Protein AF-A0A9P0HLZ1-F1 (afdb_monomer)

Mean predicted aligned error: 9.62 Å

Sequence (278 aa):
MCCNIFNIRLKEGHDEVPSFVELIRFLTLYLDFETTKTIEKWGNKHILKPDEDTRAFFVFVKSEINKTLRKEREDVTIVIEELITDYQLQMQNYARHSSSDDSHDAIRIDAGMKLIEGLEGMIPEPKRSNFKHKTLHVTKDCLEDYVNDVREELDGYIYDREYEIQQRLTVLLANFKNDLFALSRQLRVVSKIDLLMEELQNENISVEEKANIYNIAVPIKNSLKKEMFTSAMEENISELIITLFMLAERVKSRKIRKRAKELKMTVNYLFEEYSKHH

Foldseek 3Di:
DDDPPPPPPDDDDAPDPVLLVVLLVLVVVQDDPVLSVVLNVVLVVCLLVLVDDCVVSLVSSLVRNVVRLVVVVVVVVVLLVVLLVQLVVQLVVCVVPDPDPVVNQVSLLVSQVSSLVSCPPVDDPVVSVVSNVVSNVDDNVCSVVNSVVVVVVSVVVSVVVSVVSSVVSVVSVVSSNVSSVLLVLLVVLLVLLVVLLVVLVVDPDDPVLSVVLCVLSVVLSVCSSHYGDDPVSLVSLVVSLVSLVVVCVVSVPPVSVVSSVVSVVSSVVSVVVVVVVD

Secondary structure (DSSP, 8-state):
-----------SS----HHHHHHHHHHTTTS-HHHHHHHHHHHHHHHH-TTS--HHHHHHHHHHHHHHHHHHHHHHHHHHHHHHHHHHHHHHHHHHH---HHHHHHHHHHHHHHHHHHTBTTB-HHHHHHHHHHHHH--GGGHHHHHHHHHHHHHHHHHHHHHHHHHHHHHHHH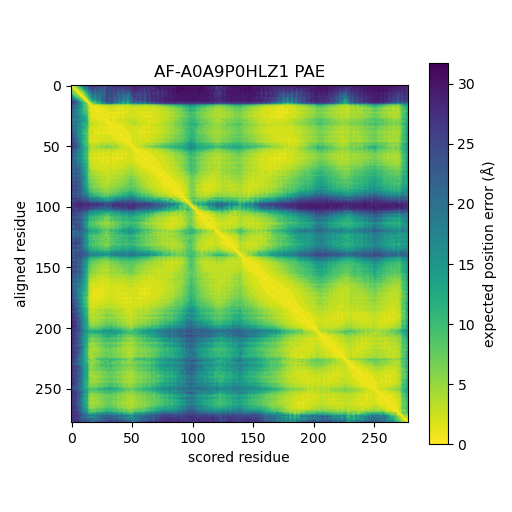HHHHHHHHHHHHHHHHHHHHHHHHHHHHS---HHHHHHHHHHHHHHHHHHHHS---HHHHHHHHHHHHHHHHHHHHTT-HHHHHHHHHHHHHHHHHHHHHHHH-

Structure (mmCIF, N/CA/C/O backbone):
data_AF-A0A9P0HLZ1-F1
#
_entry.id   AF-A0A9P0HLZ1-F1
#
loop_
_atom_site.group_PDB
_atom_site.id
_atom_site.type_symbol
_atom_site.label_atom_id
_atom_site.label_alt_id
_atom_site.label_comp_id
_atom_site.label_asym_id
_atom_site.label_entity_id
_atom_site.label_seq_id
_atom_site.pdbx_PDB_ins_code
_atom_site.Cartn_x
_atom_site.Cartn_y
_atom_site.Cartn_z
_atom_site.occupancy
_atom_site.B_iso_or_equiv
_atom_site.auth_seq_id
_atom_site.auth_comp_id
_atom_site.auth_asym_id
_atom_site.auth_atom_id
_atom_site.pdbx_PDB_model_num
ATOM 1 N N . MET A 1 1 ? 17.376 24.304 -9.684 1.00 29.23 1 MET A N 1
ATOM 2 C CA . MET A 1 1 ? 16.254 23.362 -9.877 1.00 29.23 1 MET A CA 1
ATOM 3 C C . MET A 1 1 ? 15.409 23.388 -8.620 1.00 29.23 1 MET A C 1
ATOM 5 O O . MET A 1 1 ? 15.938 23.160 -7.542 1.00 29.23 1 MET A O 1
ATOM 9 N N . CYS A 1 2 ? 14.156 23.816 -8.745 1.00 22.25 2 CYS A N 1
ATOM 10 C CA . CYS A 1 2 ? 13.279 24.107 -7.617 1.00 22.25 2 CYS A CA 1
ATOM 11 C C . CYS A 1 2 ? 12.739 22.818 -6.991 1.00 22.25 2 CYS A C 1
ATOM 13 O O . CYS A 1 2 ? 12.000 22.074 -7.630 1.00 22.25 2 CYS A O 1
ATOM 15 N N . CYS A 1 3 ? 13.085 22.594 -5.723 1.00 23.81 3 CYS A N 1
ATOM 16 C CA . CYS A 1 3 ? 12.403 21.662 -4.838 1.00 23.81 3 CYS A CA 1
ATOM 17 C C . CYS A 1 3 ? 10.965 22.149 -4.610 1.00 23.81 3 CYS A C 1
ATOM 19 O O . CYS A 1 3 ? 10.730 23.012 -3.765 1.00 23.81 3 CYS A O 1
ATOM 21 N N . ASN A 1 4 ? 9.996 21.604 -5.344 1.00 23.58 4 ASN A N 1
ATOM 22 C CA . ASN A 1 4 ? 8.590 21.736 -4.973 1.00 23.58 4 ASN A CA 1
ATOM 23 C C . ASN A 1 4 ? 8.288 20.735 -3.855 1.00 23.58 4 ASN A C 1
ATOM 25 O O . ASN A 1 4 ? 7.841 19.616 -4.089 1.00 23.58 4 ASN A O 1
ATOM 29 N N . ILE A 1 5 ? 8.552 21.164 -2.621 1.00 27.08 5 ILE A N 1
ATOM 30 C CA . ILE A 1 5 ? 7.942 20.588 -1.424 1.00 27.08 5 ILE A CA 1
ATOM 31 C C . ILE A 1 5 ? 6.447 20.898 -1.536 1.00 27.08 5 ILE A C 1
ATOM 33 O O . ILE A 1 5 ? 6.010 22.014 -1.248 1.00 27.08 5 ILE A O 1
ATOM 37 N N . PHE A 1 6 ? 5.661 19.939 -2.028 1.00 27.36 6 PHE A N 1
ATOM 38 C CA . PHE A 1 6 ? 4.208 20.046 -1.999 1.00 27.36 6 PHE A CA 1
ATOM 39 C C . PHE A 1 6 ? 3.755 20.035 -0.540 1.00 27.36 6 PHE A C 1
ATOM 41 O O . PHE A 1 6 ? 3.770 19.020 0.151 1.00 27.36 6 PHE A O 1
ATOM 48 N N . ASN A 1 7 ? 3.381 21.224 -0.085 1.00 24.78 7 ASN A N 1
ATOM 49 C CA . ASN A 1 7 ? 2.751 21.496 1.191 1.00 24.78 7 ASN A CA 1
ATOM 50 C C . ASN A 1 7 ? 1.321 20.934 1.134 1.00 24.78 7 ASN A C 1
ATOM 52 O O . ASN A 1 7 ? 0.378 21.643 0.772 1.00 24.78 7 ASN A O 1
ATOM 56 N N . ILE A 1 8 ? 1.151 19.642 1.424 1.00 32.16 8 ILE A N 1
ATOM 57 C CA . ILE A 1 8 ? -0.183 19.065 1.574 1.00 32.16 8 ILE A CA 1
ATOM 58 C C . ILE A 1 8 ? -0.726 19.544 2.925 1.00 32.16 8 ILE A C 1
ATOM 60 O O . ILE A 1 8 ? -0.420 19.000 3.981 1.00 32.16 8 ILE A O 1
ATOM 64 N N . ARG A 1 9 ? -1.515 20.624 2.901 1.00 28.78 9 ARG A N 1
ATOM 65 C CA . ARG A 1 9 ? -2.392 20.990 4.020 1.00 28.78 9 ARG A CA 1
ATOM 66 C C . ARG A 1 9 ? -3.540 19.981 4.071 1.00 28.78 9 ARG A C 1
ATOM 68 O O . ARG A 1 9 ? -4.590 20.221 3.479 1.00 28.78 9 ARG A O 1
ATOM 75 N N . LEU A 1 10 ? -3.341 18.872 4.777 1.00 35.88 10 LEU A N 1
ATOM 76 C CA . LEU A 1 10 ? -4.414 17.957 5.166 1.00 35.88 10 LEU A CA 1
ATOM 77 C C . LEU A 1 10 ? -5.045 18.505 6.448 1.00 35.88 10 LEU A C 1
ATOM 79 O O . LEU A 1 10 ? -4.406 18.580 7.494 1.00 35.88 10 LEU A O 1
ATOM 83 N N . LYS A 1 11 ? -6.283 18.999 6.345 1.00 34.38 11 LYS A N 1
ATOM 84 C CA . LYS A 1 11 ? -7.066 19.426 7.506 1.00 34.38 11 LYS A CA 1
ATOM 85 C C . LYS A 1 11 ? -7.958 18.285 7.985 1.00 34.38 11 LYS A C 1
ATOM 87 O O . LYS A 1 11 ? -8.823 17.839 7.242 1.00 34.38 11 LYS A O 1
ATOM 92 N N . GLU A 1 12 ? -7.732 17.954 9.254 1.00 38.22 12 GLU A N 1
ATOM 93 C CA . GLU A 1 12 ? -8.651 17.454 10.283 1.00 38.22 12 GLU A CA 1
ATOM 94 C C . GLU A 1 12 ? -9.487 16.211 9.952 1.00 38.22 12 GLU A C 1
ATOM 96 O O . GLU A 1 12 ? -10.526 16.284 9.298 1.00 38.22 12 GLU A O 1
ATOM 101 N N . GLY A 1 13 ? -9.100 15.083 10.559 1.00 34.41 13 GLY A N 1
ATOM 102 C CA . GLY A 1 13 ? -10.060 14.026 10.875 1.00 34.41 13 GLY A CA 1
ATOM 103 C C . GLY A 1 13 ? -9.526 12.609 11.023 1.00 34.41 13 GLY A C 1
ATOM 104 O O . GLY A 1 13 ? -10.272 11.791 11.534 1.00 34.41 13 GLY A O 1
ATOM 105 N N . HIS A 1 14 ? -8.289 12.324 10.617 1.00 42.25 14 HIS A N 1
ATOM 106 C CA . HIS A 1 14 ? -7.553 11.091 10.906 1.00 42.25 14 HIS A CA 1
ATOM 107 C C . HIS A 1 14 ? -6.074 11.441 10.833 1.00 42.25 14 HIS A C 1
ATOM 109 O O . HIS A 1 14 ? -5.605 11.837 9.767 1.00 42.25 14 HIS A O 1
ATOM 115 N N . ASP A 1 15 ? -5.356 11.337 11.945 1.00 49.69 15 ASP A N 1
ATOM 116 C CA . ASP A 1 15 ? -3.900 11.328 11.874 1.00 49.69 15 ASP A CA 1
ATOM 117 C C . ASP A 1 15 ? -3.514 10.120 10.999 1.00 49.69 15 ASP A C 1
ATOM 119 O O . ASP A 1 15 ? -3.975 8.998 11.216 1.00 49.69 15 ASP A O 1
ATOM 123 N N . GLU A 1 16 ? -2.835 10.411 9.890 1.00 68.88 16 GLU A N 1
ATOM 124 C CA . GLU A 1 16 ? -2.797 9.594 8.675 1.00 68.88 16 GLU A CA 1
ATOM 125 C C . GLU A 1 16 ? -2.294 8.163 8.932 1.00 68.88 16 GLU A C 1
ATOM 127 O O . GLU A 1 16 ? -1.252 7.974 9.554 1.00 68.88 16 GLU A O 1
ATOM 132 N N . VAL A 1 17 ? -2.992 7.143 8.408 1.00 83.31 17 VAL A N 1
ATOM 133 C CA . VAL A 1 17 ? -2.516 5.747 8.447 1.00 83.31 17 VAL A CA 1
ATOM 134 C C . VAL A 1 17 ? -1.152 5.677 7.740 1.00 83.31 17 VAL A C 1
ATOM 136 O O . VAL A 1 17 ? -1.115 5.865 6.519 1.00 83.31 17 VAL A O 1
ATOM 139 N N . PRO A 1 18 ? -0.029 5.419 8.444 1.00 86.19 18 PRO A N 1
ATOM 140 C CA . PRO A 1 18 ? 1.305 5.651 7.884 1.00 86.19 18 PRO A CA 1
ATOM 141 C C . PRO A 1 18 ? 1.590 4.834 6.621 1.00 86.19 18 PRO A C 1
ATOM 143 O O . PRO A 1 18 ? 2.134 5.361 5.648 1.00 86.19 18 PRO A O 1
ATOM 146 N N . SER A 1 19 ? 1.157 3.569 6.592 1.00 91.12 19 SER A N 1
ATOM 147 C CA . SER A 1 19 ? 1.308 2.706 5.414 1.00 91.12 19 SER A CA 1
ATOM 148 C C . SER A 1 19 ? 0.520 3.210 4.202 1.00 91.12 19 SER A C 1
ATOM 150 O O . SER A 1 19 ? 0.951 3.026 3.063 1.00 91.12 19 SER A O 1
ATOM 152 N N . PHE A 1 20 ? -0.613 3.886 4.421 1.00 93.88 20 PHE A N 1
ATOM 153 C CA . PHE A 1 20 ? -1.398 4.480 3.346 1.00 93.88 20 PHE A CA 1
ATOM 154 C C . PHE A 1 20 ? -0.697 5.700 2.755 1.00 93.88 20 PHE A C 1
ATOM 156 O O . PHE A 1 20 ? -0.627 5.837 1.536 1.00 93.88 20 PHE A O 1
ATOM 163 N N . VAL A 1 21 ? -0.113 6.550 3.602 1.00 91.56 21 VAL A N 1
ATOM 164 C CA . VAL A 1 21 ? 0.691 7.700 3.158 1.00 91.56 21 VAL A CA 1
ATOM 165 C C . VAL A 1 21 ? 1.873 7.235 2.320 1.00 91.56 21 VAL A C 1
ATOM 167 O O . VAL A 1 21 ? 2.141 7.793 1.255 1.00 91.56 21 VAL A O 1
ATOM 170 N N . GLU A 1 22 ? 2.574 6.199 2.781 1.00 93.75 22 GLU A N 1
ATOM 171 C CA . GLU A 1 22 ? 3.698 5.624 2.049 1.00 93.75 22 GLU A CA 1
ATOM 172 C C . GLU A 1 22 ? 3.254 5.042 0.701 1.00 93.75 22 GLU A C 1
ATOM 174 O O . GLU A 1 22 ? 3.895 5.304 -0.320 1.00 93.75 22 GLU A O 1
ATOM 179 N N . LEU A 1 23 ? 2.122 4.329 0.674 1.00 96.69 23 LEU A N 1
ATOM 180 C CA . LEU A 1 23 ? 1.524 3.827 -0.559 1.00 96.69 23 LEU A CA 1
ATOM 181 C C . LEU A 1 23 ? 1.216 4.971 -1.534 1.00 96.69 23 LEU A C 1
ATOM 183 O O . LEU A 1 23 ? 1.645 4.906 -2.681 1.00 96.69 23 LEU A O 1
ATOM 187 N N . ILE A 1 24 ? 0.527 6.032 -1.104 1.00 96.00 24 ILE A N 1
ATOM 188 C CA . ILE A 1 24 ? 0.186 7.159 -1.986 1.00 96.00 24 ILE A CA 1
ATOM 189 C C . ILE A 1 24 ? 1.447 7.852 -2.513 1.00 96.00 24 ILE A C 1
ATOM 191 O O . ILE A 1 24 ? 1.548 8.085 -3.717 1.00 96.00 24 ILE A O 1
ATOM 195 N N . ARG A 1 25 ? 2.447 8.107 -1.660 1.00 94.94 25 ARG A N 1
ATOM 196 C CA . ARG A 1 25 ? 3.733 8.679 -2.097 1.00 94.94 25 ARG A CA 1
ATOM 197 C C . ARG A 1 25 ? 4.418 7.810 -3.143 1.00 94.94 25 ARG A C 1
ATOM 199 O O . ARG A 1 25 ? 4.896 8.330 -4.145 1.00 94.94 25 ARG A O 1
ATOM 206 N N . PHE A 1 26 ? 4.444 6.496 -2.944 1.00 96.75 26 PHE A N 1
ATOM 207 C CA . PHE A 1 26 ? 4.992 5.575 -3.933 1.00 96.75 26 PHE A CA 1
ATOM 208 C C . PHE A 1 26 ? 4.229 5.654 -5.260 1.00 96.75 26 PHE A C 1
ATOM 210 O O . PHE A 1 26 ? 4.847 5.770 -6.312 1.00 96.75 26 PHE A O 1
ATOM 217 N N . LEU A 1 27 ? 2.895 5.653 -5.219 1.00 96.56 27 LEU A N 1
ATOM 218 C CA . LEU A 1 27 ? 2.065 5.700 -6.422 1.00 96.56 27 LEU A CA 1
ATOM 219 C C . LEU A 1 27 ? 2.229 7.007 -7.207 1.00 96.56 27 LEU A C 1
ATOM 221 O O . LEU A 1 27 ? 2.241 6.954 -8.432 1.00 96.56 27 LEU A O 1
ATOM 225 N N . THR A 1 28 ? 2.445 8.150 -6.543 1.00 95.62 28 THR A N 1
ATOM 226 C CA . THR A 1 28 ? 2.692 9.437 -7.234 1.00 95.62 28 THR A CA 1
ATOM 227 C C . THR A 1 28 ? 3.950 9.455 -8.101 1.00 95.62 28 THR A C 1
ATOM 229 O O . THR A 1 28 ? 4.093 10.342 -8.937 1.00 95.62 28 THR A O 1
ATOM 232 N N . LEU A 1 29 ? 4.864 8.496 -7.917 1.00 93.88 29 LEU A N 1
ATOM 233 C CA . LEU A 1 29 ? 6.055 8.366 -8.758 1.00 93.88 29 LEU A CA 1
ATOM 234 C C . LEU A 1 29 ? 5.749 7.733 -10.123 1.00 93.88 29 LEU A C 1
ATOM 236 O O . LEU A 1 29 ? 6.548 7.894 -11.038 1.00 93.88 29 LEU A O 1
ATOM 240 N N . TYR A 1 30 ? 4.627 7.017 -10.251 1.00 94.19 30 TYR A N 1
ATOM 241 C CA . TYR A 1 30 ? 4.319 6.186 -11.422 1.00 94.19 30 TYR A CA 1
ATOM 242 C C . TYR A 1 30 ? 2.947 6.473 -12.034 1.00 94.19 30 TYR A C 1
ATOM 244 O O . TYR A 1 30 ? 2.722 6.206 -13.208 1.00 94.19 30 TYR A O 1
ATOM 252 N N . LEU A 1 31 ? 1.994 6.965 -11.248 1.00 95.75 31 LEU A N 1
ATOM 253 C CA . LEU A 1 31 ? 0.629 7.209 -11.699 1.00 95.75 31 LEU A CA 1
ATOM 254 C C . LEU A 1 31 ? 0.386 8.698 -11.908 1.00 95.75 31 LEU A C 1
ATOM 256 O O . LEU A 1 31 ? 0.958 9.551 -11.229 1.00 95.75 31 LEU A O 1
ATOM 260 N N . ASP A 1 32 ? -0.526 9.009 -12.826 1.00 94.88 32 ASP A N 1
ATOM 261 C CA . ASP A 1 32 ? -0.999 10.372 -13.002 1.00 94.88 32 ASP A CA 1
ATOM 262 C C . ASP A 1 32 ? -1.788 10.856 -11.772 1.00 94.88 32 ASP A C 1
ATOM 264 O O . ASP A 1 32 ? -2.220 10.091 -10.896 1.00 94.88 32 ASP A O 1
ATOM 268 N N . PHE A 1 33 ? -1.982 12.171 -11.717 1.00 93.75 33 PHE A N 1
ATOM 269 C CA . PHE A 1 33 ? -2.637 12.832 -10.597 1.00 93.75 33 PHE A CA 1
ATOM 270 C C . PHE A 1 33 ? -4.080 12.353 -10.367 1.00 93.75 33 PHE A C 1
ATOM 272 O O . PHE A 1 33 ? -4.470 12.130 -9.220 1.00 93.75 33 PHE A O 1
ATOM 279 N N . GLU A 1 34 ? -4.876 12.164 -11.422 1.00 96.12 34 GLU A N 1
ATOM 280 C CA . GLU A 1 34 ? -6.294 11.802 -11.289 1.00 96.12 34 GLU A CA 1
ATOM 281 C C . GLU A 1 34 ? -6.464 10.345 -10.846 1.00 96.12 34 GLU A C 1
ATOM 283 O O . GLU A 1 34 ? -7.296 10.041 -9.977 1.00 96.12 34 GLU A O 1
ATOM 288 N N . THR A 1 35 ? -5.630 9.445 -11.367 1.00 95.81 35 THR A N 1
ATOM 289 C CA . THR A 1 35 ? -5.596 8.046 -10.924 1.00 95.81 35 THR A CA 1
ATOM 290 C C . THR A 1 35 ? -5.163 7.950 -9.463 1.00 95.81 35 THR A C 1
ATOM 292 O O . THR A 1 35 ? -5.846 7.309 -8.657 1.00 95.81 35 THR A O 1
ATOM 295 N N . THR A 1 36 ? -4.096 8.657 -9.077 1.00 95.12 36 THR A N 1
ATOM 296 C CA . THR A 1 36 ? -3.622 8.692 -7.682 1.00 95.12 36 THR A CA 1
ATOM 297 C C . THR A 1 36 ? -4.708 9.215 -6.744 1.00 95.12 36 THR A C 1
ATOM 299 O O . THR A 1 36 ? -5.009 8.586 -5.731 1.00 95.12 36 THR A O 1
ATOM 302 N N . LYS A 1 37 ? -5.374 10.316 -7.102 1.00 94.56 37 LYS A N 1
ATOM 303 C CA . LYS A 1 37 ? -6.464 10.907 -6.313 1.00 94.56 37 LYS A CA 1
ATOM 304 C C . LYS A 1 37 ? -7.669 9.973 -6.179 1.00 94.56 37 LYS A C 1
ATOM 306 O O . LYS A 1 37 ? -8.341 9.947 -5.145 1.00 94.56 37 LYS A O 1
ATOM 311 N N . THR A 1 38 ? -7.957 9.184 -7.213 1.00 96.25 38 THR A N 1
ATOM 312 C CA . THR A 1 38 ? -9.011 8.161 -7.167 1.00 96.25 38 THR A CA 1
ATOM 313 C C . THR A 1 38 ? -8.668 7.059 -6.166 1.00 96.25 38 THR A C 1
ATOM 315 O O . THR A 1 38 ? -9.513 6.704 -5.336 1.00 96.25 38 THR A O 1
ATOM 318 N N . ILE A 1 39 ? -7.426 6.567 -6.198 1.00 96.62 39 ILE A N 1
ATOM 319 C CA . ILE A 1 39 ? -6.903 5.579 -5.245 1.00 96.62 39 ILE A CA 1
ATOM 320 C C . ILE A 1 39 ? -6.935 6.147 -3.825 1.00 96.62 39 ILE A C 1
ATOM 322 O O . ILE A 1 39 ? -7.442 5.489 -2.918 1.00 96.62 39 ILE A O 1
ATOM 326 N N . GLU A 1 40 ? -6.484 7.386 -3.640 1.00 95.06 40 GLU A N 1
ATOM 327 C CA . GLU A 1 40 ? -6.493 8.077 -2.352 1.00 95.06 40 GLU A CA 1
ATOM 328 C C . GLU A 1 40 ? -7.913 8.157 -1.767 1.00 95.06 40 GLU A C 1
ATOM 330 O O . GLU A 1 40 ? -8.165 7.798 -0.615 1.00 95.06 40 GLU A O 1
ATOM 335 N N . LYS A 1 41 ? -8.895 8.544 -2.588 1.00 94.00 41 LYS A N 1
ATOM 336 C CA . LYS A 1 41 ? -10.303 8.605 -2.178 1.00 94.00 41 LYS A CA 1
ATOM 337 C C . LYS A 1 41 ? -10.867 7.234 -1.799 1.00 94.00 41 LYS A C 1
ATOM 339 O O . LYS A 1 41 ? -11.673 7.154 -0.873 1.00 94.00 41 LYS A O 1
ATOM 344 N N . TRP A 1 42 ? -10.513 6.169 -2.519 1.00 94.69 42 TRP A N 1
ATOM 345 C CA . TRP A 1 42 ? -10.949 4.808 -2.181 1.00 94.69 42 TRP A CA 1
ATOM 346 C C . TRP A 1 42 ? -10.282 4.294 -0.906 1.00 94.69 42 TRP A C 1
ATOM 348 O O . TRP A 1 42 ? -10.980 3.780 -0.034 1.00 94.69 42 TRP A O 1
ATOM 358 N N . GLY A 1 43 ? -8.974 4.488 -0.750 1.00 93.19 43 GLY A N 1
ATOM 359 C CA . GLY A 1 43 ? -8.262 4.084 0.459 1.00 93.19 43 GLY A CA 1
ATOM 360 C C . GLY A 1 43 ? -8.785 4.796 1.707 1.00 93.19 43 GLY A C 1
ATOM 361 O O . GLY A 1 43 ? -9.070 4.135 2.702 1.00 93.19 43 GLY A O 1
ATOM 362 N N . ASN A 1 44 ? -9.079 6.098 1.624 1.00 91.19 44 ASN A N 1
ATOM 363 C CA . ASN A 1 44 ? -9.714 6.841 2.719 1.00 91.19 44 ASN A CA 1
ATOM 364 C C . ASN A 1 44 ? -11.091 6.279 3.118 1.00 91.19 44 ASN A C 1
ATOM 366 O O . ASN A 1 44 ? -11.436 6.267 4.299 1.00 91.19 44 ASN A O 1
ATOM 370 N N . LYS A 1 45 ? -11.882 5.761 2.168 1.00 90.88 45 LYS A N 1
ATOM 371 C CA . LYS A 1 45 ? -13.145 5.076 2.505 1.00 90.88 45 LYS A CA 1
ATOM 372 C C . LYS A 1 45 ? -12.904 3.793 3.295 1.00 90.88 45 LYS A C 1
ATOM 374 O O . LYS A 1 45 ? -13.636 3.542 4.247 1.00 90.88 45 LYS A O 1
ATOM 379 N N . HIS A 1 46 ? -11.887 3.017 2.928 1.00 91.00 46 HIS A N 1
ATOM 380 C CA . HIS A 1 46 ? -11.515 1.816 3.674 1.00 91.00 46 HIS A CA 1
ATOM 381 C C . HIS A 1 46 ? -10.960 2.148 5.061 1.00 91.00 46 HIS A C 1
ATOM 383 O O . HIS A 1 46 ? -11.276 1.439 6.004 1.00 91.00 46 HIS A O 1
ATOM 389 N N . ILE A 1 47 ? -10.226 3.250 5.233 1.00 89.06 47 ILE A N 1
ATOM 390 C CA . ILE A 1 47 ? -9.783 3.709 6.564 1.00 89.06 47 ILE A CA 1
ATOM 391 C C . ILE A 1 47 ? -10.986 4.035 7.461 1.00 89.06 47 ILE A C 1
ATOM 393 O O . ILE A 1 47 ? -11.013 3.653 8.628 1.00 89.06 47 ILE A O 1
ATOM 397 N N . LEU A 1 48 ? -12.017 4.682 6.908 1.00 84.25 48 LEU A N 1
ATOM 398 C CA . LEU A 1 48 ? -13.263 4.974 7.629 1.00 84.25 48 LEU A CA 1
ATOM 399 C C . LEU A 1 48 ? -14.091 3.719 7.936 1.00 84.25 48 LEU A C 1
ATOM 401 O O . LEU A 1 48 ? -14.883 3.709 8.880 1.00 84.25 48 LEU A O 1
ATOM 405 N N . LYS A 1 49 ? -13.955 2.680 7.109 1.00 85.25 49 LYS A N 1
ATOM 406 C CA . LYS A 1 49 ? -14.704 1.425 7.202 1.00 85.25 49 LYS A CA 1
ATOM 407 C C . LYS A 1 49 ? -13.786 0.221 6.966 1.00 85.25 49 LYS A C 1
ATOM 409 O O . LYS A 1 49 ? -13.889 -0.447 5.934 1.00 85.25 49 LYS A O 1
ATOM 414 N N . PRO A 1 50 ? -12.907 -0.085 7.930 1.00 85.31 50 PRO A N 1
ATOM 415 C CA . PRO A 1 50 ? -11.844 -1.075 7.749 1.00 85.31 50 PRO A CA 1
ATOM 416 C C . PRO A 1 50 ? -12.337 -2.523 7.617 1.00 85.31 50 PRO A C 1
ATOM 418 O O . PRO A 1 50 ? -11.577 -3.389 7.198 1.00 85.31 50 PRO A O 1
ATOM 421 N N . ASP A 1 51 ? -13.602 -2.797 7.955 1.00 82.62 51 ASP A N 1
ATOM 422 C CA . ASP A 1 51 ? -14.239 -4.106 7.759 1.00 82.62 51 ASP A CA 1
ATOM 423 C C . ASP A 1 51 ? -14.748 -4.337 6.317 1.00 82.62 51 ASP A C 1
ATOM 425 O O . ASP A 1 51 ? -15.144 -5.457 5.987 1.00 82.62 51 ASP A O 1
ATOM 429 N N . GLU A 1 52 ? -14.788 -3.308 5.457 1.00 88.25 52 GLU A N 1
ATOM 430 C CA . GLU A 1 52 ? -15.215 -3.463 4.057 1.00 88.25 52 GLU A CA 1
ATOM 431 C C . GLU A 1 52 ? -14.176 -4.243 3.227 1.00 88.25 52 GLU A C 1
ATOM 433 O O . GLU A 1 52 ? -12.970 -4.149 3.453 1.00 88.25 52 GLU A O 1
ATOM 438 N N . ASP A 1 53 ? -14.638 -5.006 2.227 1.00 89.81 53 ASP A N 1
ATOM 439 C CA . ASP A 1 53 ? -13.757 -5.796 1.358 1.00 89.81 53 ASP A CA 1
ATOM 440 C C . ASP A 1 53 ? -12.830 -4.897 0.523 1.00 89.81 53 ASP A C 1
ATOM 442 O O . ASP A 1 53 ? -13.274 -4.090 -0.294 1.00 89.81 53 ASP A O 1
ATOM 446 N N . THR A 1 54 ? -11.523 -5.081 0.699 1.00 92.69 54 THR A N 1
ATOM 447 C CA . THR A 1 54 ? -10.464 -4.315 0.028 1.00 92.69 54 THR A CA 1
ATOM 448 C C . THR A 1 54 ? -9.963 -4.976 -1.255 1.00 92.69 54 THR A C 1
ATOM 450 O O . THR A 1 54 ? -9.132 -4.399 -1.961 1.00 92.69 54 THR A O 1
ATOM 453 N N . ARG A 1 55 ? -10.449 -6.173 -1.616 1.00 93.94 55 ARG A N 1
ATOM 454 C CA . ARG A 1 55 ? -9.938 -6.931 -2.771 1.00 93.94 55 ARG A CA 1
ATOM 455 C C . ARG A 1 55 ? -10.023 -6.142 -4.074 1.00 93.94 55 ARG A C 1
ATOM 457 O O . ARG A 1 55 ? -9.048 -6.102 -4.820 1.00 93.94 55 ARG A O 1
ATOM 464 N N . ALA A 1 56 ? -11.166 -5.511 -4.337 1.00 95.69 56 ALA A N 1
ATOM 465 C CA . ALA A 1 56 ? -11.368 -4.721 -5.549 1.00 95.69 56 ALA A CA 1
ATOM 466 C C . ALA A 1 56 ? -10.411 -3.520 -5.611 1.00 95.69 56 ALA A C 1
ATOM 468 O O . ALA A 1 56 ? -9.819 -3.265 -6.657 1.00 95.69 56 ALA A O 1
ATOM 469 N N . PHE A 1 57 ? -10.197 -2.841 -4.479 1.00 96.56 57 PHE A N 1
ATOM 470 C CA . PHE A 1 57 ? -9.220 -1.759 -4.363 1.00 96.56 57 PHE A CA 1
ATOM 471 C C . PHE A 1 57 ? -7.799 -2.251 -4.682 1.00 96.56 57 PHE A C 1
ATOM 473 O O . PHE A 1 57 ? -7.107 -1.649 -5.496 1.00 96.56 57 PHE A O 1
ATOM 480 N N . PHE A 1 58 ? -7.383 -3.395 -4.136 1.00 96.94 58 PHE A N 1
ATOM 481 C CA . PHE A 1 58 ? -6.023 -3.919 -4.320 1.00 96.94 58 PHE A CA 1
ATOM 482 C C . PHE A 1 58 ? -5.777 -4.360 -5.765 1.00 96.94 58 PHE A C 1
ATOM 484 O O . PHE A 1 58 ? -4.706 -4.114 -6.320 1.00 96.94 58 PHE A O 1
ATOM 491 N N . VAL A 1 59 ? -6.772 -5.003 -6.383 1.00 97.38 59 VAL A N 1
ATOM 492 C CA . VAL A 1 59 ? -6.729 -5.384 -7.801 1.00 97.38 59 VAL A CA 1
ATOM 493 C C . VAL A 1 59 ? -6.639 -4.144 -8.684 1.00 97.38 59 VAL A C 1
ATOM 495 O O . VAL A 1 59 ? -5.836 -4.128 -9.614 1.00 97.38 59 VAL A O 1
ATOM 498 N N . PHE A 1 60 ? -7.410 -3.100 -8.373 1.00 97.88 60 PHE A N 1
ATOM 499 C CA . PHE A 1 60 ? -7.372 -1.840 -9.108 1.00 97.88 60 PHE A CA 1
ATOM 500 C C . PHE A 1 60 ? -5.985 -1.187 -9.044 1.00 97.88 60 PHE A C 1
ATOM 502 O O . PHE A 1 60 ? -5.392 -0.938 -10.088 1.00 97.88 60 PHE A O 1
ATOM 509 N N . VAL A 1 61 ? -5.410 -1.011 -7.848 1.00 97.81 61 VAL A N 1
ATOM 510 C CA . VAL A 1 61 ? -4.074 -0.402 -7.688 1.00 97.81 61 VAL A CA 1
ATOM 511 C C . VAL A 1 61 ? -2.999 -1.181 -8.456 1.00 97.81 61 VAL A C 1
ATOM 513 O O . VAL A 1 61 ? -2.204 -0.585 -9.183 1.00 97.81 61 VAL A O 1
ATOM 516 N N . LYS A 1 62 ? -2.989 -2.518 -8.346 1.00 97.25 62 LYS A N 1
ATOM 517 C CA . LYS A 1 62 ? -2.044 -3.368 -9.092 1.00 97.25 62 LYS A CA 1
ATOM 518 C C . LYS A 1 62 ? -2.232 -3.255 -10.603 1.00 97.25 62 LYS A C 1
ATOM 520 O O . LYS A 1 62 ? -1.251 -3.224 -11.338 1.00 97.25 62 LYS A O 1
ATOM 525 N N . SER A 1 63 ? -3.481 -3.197 -11.062 1.00 97.56 63 SER A N 1
ATOM 526 C CA . SER A 1 63 ? -3.812 -3.018 -12.476 1.00 97.56 63 SER A CA 1
ATOM 527 C C . SER A 1 63 ? -3.263 -1.700 -13.017 1.00 97.56 63 SER A C 1
ATOM 529 O O . SER A 1 63 ? -2.633 -1.711 -14.069 1.00 97.56 63 SER A O 1
ATOM 531 N N . GLU A 1 64 ? -3.464 -0.585 -12.314 1.00 97.62 64 GLU A N 1
ATOM 532 C CA . GLU A 1 64 ? -2.999 0.724 -12.789 1.00 97.62 64 GLU A CA 1
ATOM 533 C C . GLU A 1 64 ? -1.472 0.799 -12.860 1.00 97.62 64 GLU A C 1
ATOM 535 O O . GLU A 1 64 ? -0.937 1.202 -13.889 1.00 97.62 64 GLU A O 1
ATOM 540 N N . ILE A 1 65 ? -0.760 0.294 -11.846 1.00 96.94 65 ILE A N 1
ATOM 541 C CA . ILE A 1 65 ? 0.708 0.217 -11.905 1.00 96.94 65 ILE A CA 1
ATOM 542 C C . ILE A 1 65 ? 1.175 -0.667 -13.063 1.00 96.94 65 ILE A C 1
ATOM 544 O O . ILE A 1 65 ? 2.053 -0.268 -13.821 1.00 96.94 65 ILE A O 1
ATOM 548 N N . ASN A 1 66 ? 0.562 -1.835 -13.263 1.00 95.62 66 ASN A N 1
ATOM 549 C CA . ASN A 1 66 ? 0.949 -2.723 -14.360 1.00 95.62 66 ASN A CA 1
ATOM 550 C C . ASN A 1 66 ? 0.694 -2.109 -15.741 1.00 95.62 66 ASN A C 1
ATOM 552 O O . ASN A 1 66 ? 1.468 -2.356 -16.663 1.00 95.62 66 ASN A O 1
ATOM 556 N N . LYS A 1 67 ? -0.375 -1.320 -15.903 1.00 95.69 67 LYS A N 1
ATOM 557 C CA . LYS A 1 67 ? -0.635 -0.589 -17.150 1.00 95.69 67 LYS A CA 1
ATOM 558 C C . LYS A 1 67 ? 0.445 0.453 -17.412 1.00 95.69 67 LYS A C 1
ATOM 560 O O . LYS A 1 67 ? 0.942 0.508 -18.534 1.00 95.69 67 LYS A O 1
ATOM 565 N N . THR A 1 68 ? 0.817 1.240 -16.401 1.00 94.06 68 THR A N 1
ATOM 566 C CA . THR A 1 68 ? 1.876 2.246 -16.549 1.00 94.06 68 THR A CA 1
ATOM 567 C C . THR A 1 68 ? 3.215 1.593 -16.862 1.00 94.06 68 THR A C 1
ATOM 569 O O . THR A 1 68 ? 3.833 1.971 -17.848 1.00 94.06 68 THR A O 1
ATOM 572 N N . LEU A 1 69 ? 3.623 0.567 -16.108 1.00 92.81 69 LEU A N 1
ATOM 573 C CA . LEU A 1 69 ? 4.891 -0.130 -16.350 1.00 92.81 69 LEU A CA 1
ATOM 574 C C . LEU A 1 69 ? 4.956 -0.733 -17.752 1.00 92.81 69 LEU A C 1
ATOM 576 O O . LEU A 1 69 ? 5.940 -0.545 -18.455 1.00 92.81 69 LEU A O 1
ATOM 580 N N . ARG A 1 70 ? 3.867 -1.366 -18.208 1.00 92.56 70 ARG A N 1
ATOM 581 C CA . ARG A 1 70 ? 3.800 -1.913 -19.565 1.00 92.56 70 ARG A CA 1
ATOM 582 C C . ARG A 1 70 ? 4.000 -0.835 -20.627 1.00 92.56 70 ARG A C 1
ATOM 584 O O . ARG A 1 70 ? 4.723 -1.073 -21.588 1.00 92.56 70 ARG A O 1
ATOM 591 N N . LYS A 1 71 ? 3.360 0.323 -20.452 1.00 91.44 71 LYS A N 1
ATOM 592 C CA . LYS A 1 71 ? 3.513 1.453 -21.367 1.00 91.44 71 LYS A CA 1
ATOM 593 C C . LYS A 1 71 ? 4.935 2.015 -21.321 1.00 91.44 71 LYS A C 1
ATOM 595 O O . LYS A 1 71 ? 5.523 2.206 -22.373 1.00 91.44 71 LYS A O 1
ATOM 600 N N . GLU A 1 72 ? 5.498 2.224 -20.129 1.00 88.75 72 GLU A N 1
ATOM 601 C CA . GLU A 1 72 ? 6.890 2.667 -19.973 1.00 88.75 72 GLU A CA 1
ATOM 602 C C . GLU A 1 72 ? 7.858 1.712 -20.671 1.00 88.75 72 GLU A C 1
ATOM 604 O O . GLU A 1 72 ? 8.755 2.164 -21.372 1.00 88.75 72 GLU A O 1
ATOM 609 N N . ARG A 1 73 ? 7.664 0.398 -20.524 1.00 89.75 73 ARG A N 1
ATOM 610 C CA . ARG A 1 73 ? 8.474 -0.600 -21.220 1.00 89.75 73 ARG A CA 1
ATOM 611 C C . AR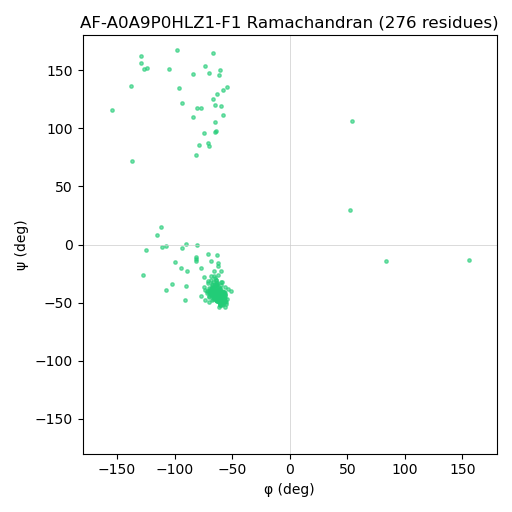G A 1 73 ? 8.334 -0.489 -22.729 1.00 89.75 73 ARG A C 1
ATOM 613 O O . ARG A 1 73 ? 9.347 -0.479 -23.407 1.00 89.75 73 ARG A O 1
ATOM 620 N N . GLU A 1 74 ? 7.112 -0.412 -23.250 1.00 90.69 74 GLU A N 1
ATOM 621 C CA . GLU A 1 74 ? 6.878 -0.253 -24.691 1.00 90.69 74 GLU A CA 1
ATOM 622 C C . GLU A 1 74 ? 7.561 1.018 -25.230 1.00 90.69 74 GLU A C 1
ATOM 624 O O . GLU A 1 74 ? 8.285 0.940 -26.222 1.00 90.69 74 GLU A O 1
ATOM 629 N N . ASP A 1 75 ? 7.416 2.150 -24.535 1.00 88.62 75 ASP A N 1
ATOM 630 C CA . ASP A 1 75 ? 8.036 3.428 -24.904 1.00 88.62 75 ASP A CA 1
ATOM 631 C C . ASP A 1 75 ? 9.577 3.341 -24.860 1.00 88.62 75 ASP A C 1
ATOM 633 O O . ASP A 1 75 ? 10.258 3.775 -25.790 1.00 88.62 75 ASP A O 1
ATOM 637 N N . VAL A 1 76 ? 10.146 2.737 -23.811 1.00 87.12 76 VAL A N 1
ATOM 638 C CA . VAL A 1 76 ? 11.601 2.568 -23.658 1.00 87.12 76 VAL A CA 1
ATOM 639 C C . VAL A 1 76 ? 12.166 1.599 -24.698 1.00 87.12 76 VAL A C 1
ATOM 641 O O . VAL A 1 76 ? 13.206 1.891 -25.284 1.00 87.12 76 VAL A O 1
ATOM 644 N N . THR A 1 77 ? 11.491 0.481 -24.979 1.00 88.38 77 THR A N 1
ATOM 645 C CA . THR A 1 77 ? 11.913 -0.475 -26.014 1.00 88.38 77 THR A CA 1
ATOM 646 C C . THR A 1 77 ? 11.956 0.185 -27.392 1.00 88.38 77 THR A C 1
ATOM 648 O O . THR A 1 77 ? 12.909 -0.046 -28.133 1.00 88.38 77 THR A O 1
ATOM 651 N N . ILE A 1 78 ? 10.981 1.039 -27.732 1.00 90.00 78 ILE A N 1
ATOM 652 C CA . ILE A 1 78 ? 10.995 1.786 -29.002 1.00 90.00 78 ILE A CA 1
ATOM 653 C C . ILE A 1 78 ? 12.238 2.676 -29.087 1.00 90.00 78 ILE A C 1
ATOM 655 O O . ILE A 1 78 ? 12.969 2.597 -30.071 1.00 90.00 78 ILE A O 1
ATOM 659 N N . VAL A 1 79 ? 12.516 3.473 -28.049 1.00 88.88 79 VAL A N 1
ATOM 660 C CA . VAL A 1 79 ? 13.681 4.374 -28.060 1.00 88.88 79 VAL A CA 1
ATOM 661 C C . VAL A 1 79 ? 14.997 3.595 -28.124 1.00 88.88 79 VAL A C 1
ATOM 663 O O . VAL A 1 79 ? 15.906 3.984 -28.854 1.00 88.88 79 VAL A O 1
ATOM 666 N N . ILE A 1 80 ? 15.112 2.476 -27.405 1.00 88.25 80 ILE A N 1
ATOM 667 C CA . ILE A 1 80 ? 16.303 1.618 -27.461 1.00 88.25 80 ILE A CA 1
ATOM 668 C C . ILE A 1 80 ? 16.524 1.086 -28.880 1.00 88.25 80 ILE A C 1
ATOM 670 O O . ILE A 1 80 ? 17.642 1.164 -29.390 1.00 88.25 80 ILE A O 1
ATOM 674 N N . GLU A 1 81 ? 15.481 0.581 -29.539 1.00 90.44 81 GLU A N 1
ATOM 675 C CA . GLU A 1 81 ? 15.602 0.058 -30.902 1.00 90.44 81 GLU A CA 1
ATOM 676 C C . GLU A 1 81 ? 15.915 1.152 -31.931 1.00 90.44 81 GLU A C 1
ATOM 678 O O . GLU A 1 81 ? 16.680 0.902 -32.865 1.00 90.44 81 GLU A O 1
ATOM 683 N N . GLU A 1 82 ? 15.407 2.375 -31.750 1.00 92.06 82 GLU A N 1
ATOM 684 C CA . GLU A 1 82 ? 15.794 3.533 -32.568 1.00 92.06 82 GLU A CA 1
ATOM 685 C C . GLU A 1 82 ? 17.292 3.842 -32.422 1.00 92.06 82 GLU A C 1
ATOM 687 O O . GLU A 1 82 ? 18.009 3.918 -33.422 1.00 92.06 82 GLU A O 1
ATOM 692 N N . LEU A 1 83 ? 17.797 3.923 -31.186 1.00 90.25 83 LEU A N 1
ATOM 693 C CA . LEU A 1 83 ? 19.214 4.188 -30.912 1.00 90.25 83 LEU A CA 1
ATOM 694 C C . LEU A 1 83 ? 20.134 3.091 -31.464 1.00 90.25 83 LEU A C 1
ATOM 696 O O . LEU A 1 83 ? 21.198 3.379 -32.020 1.00 90.25 83 LEU A O 1
ATOM 700 N N . ILE A 1 84 ? 19.730 1.826 -31.329 1.00 89.44 84 ILE A N 1
ATOM 701 C CA . ILE A 1 84 ? 20.477 0.686 -31.868 1.00 89.44 84 ILE A CA 1
ATOM 702 C C . ILE A 1 84 ? 20.469 0.706 -33.398 1.00 89.44 84 ILE A C 1
ATOM 704 O O . ILE A 1 84 ? 21.511 0.472 -34.016 1.00 89.44 84 ILE A O 1
ATOM 708 N N . THR A 1 85 ? 19.330 1.012 -34.017 1.00 90.50 85 THR A N 1
ATOM 709 C CA . THR A 1 85 ? 19.217 1.116 -3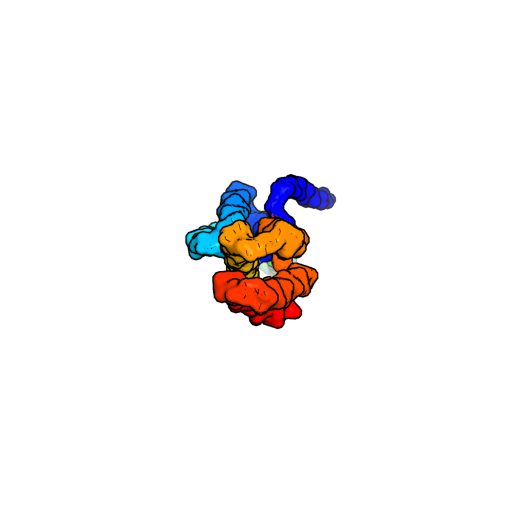5.478 1.00 90.50 85 THR A CA 1
ATOM 710 C C . THR A 1 85 ? 20.121 2.223 -36.015 1.00 90.50 85 THR A C 1
ATOM 712 O O . THR A 1 85 ? 20.869 1.994 -36.970 1.00 90.50 85 THR A O 1
ATOM 715 N N . ASP A 1 86 ? 20.127 3.392 -35.375 1.00 89.88 86 ASP A N 1
ATOM 716 C CA . ASP A 1 86 ? 21.001 4.510 -35.738 1.00 89.88 86 ASP A CA 1
ATOM 717 C C . ASP A 1 86 ? 22.484 4.142 -35.613 1.00 89.88 86 ASP A C 1
ATOM 719 O O . ASP A 1 86 ? 23.281 4.440 -36.512 1.00 89.88 86 ASP A O 1
ATOM 723 N N . TYR A 1 87 ? 22.859 3.441 -34.539 1.00 88.12 87 TYR A N 1
ATOM 724 C CA . TYR A 1 87 ? 24.208 2.906 -34.369 1.00 88.12 87 TYR A CA 1
ATOM 725 C C . TYR A 1 87 ? 24.575 1.941 -35.508 1.00 88.12 87 TYR A C 1
ATOM 727 O O . TYR A 1 87 ? 25.602 2.120 -36.170 1.00 88.12 87 TYR A O 1
ATOM 735 N N . GLN A 1 88 ? 23.726 0.953 -35.800 1.00 86.00 88 GLN A N 1
ATOM 736 C CA . GLN A 1 88 ? 23.970 -0.029 -36.860 1.00 86.00 88 GLN A CA 1
ATOM 737 C C . GLN A 1 88 ? 24.080 0.625 -38.244 1.00 86.00 88 GLN A C 1
ATOM 739 O O . GLN A 1 88 ? 24.971 0.268 -39.019 1.00 86.00 88 GLN A O 1
ATOM 744 N N . LEU A 1 89 ? 23.229 1.606 -38.556 1.00 86.00 89 LEU A N 1
ATOM 745 C CA . LEU A 1 89 ? 23.265 2.346 -39.820 1.00 86.00 89 LEU A CA 1
ATOM 746 C C . LEU A 1 89 ? 24.564 3.131 -39.988 1.00 86.00 89 LEU A C 1
ATOM 748 O O . LEU A 1 89 ? 25.166 3.087 -41.065 1.00 86.00 89 LEU A O 1
ATOM 752 N N . GLN A 1 90 ? 25.024 3.815 -38.937 1.00 83.69 90 GLN A N 1
ATOM 753 C CA . GLN A 1 90 ? 26.327 4.477 -38.957 1.00 83.69 90 GLN A CA 1
ATOM 754 C C . GLN A 1 90 ? 27.411 3.444 -39.281 1.00 83.69 90 GLN A C 1
ATOM 756 O O . GLN A 1 90 ? 28.118 3.582 -40.278 1.00 83.69 90 GLN A O 1
ATOM 761 N N . MET A 1 91 ? 27.471 2.347 -38.531 1.00 81.00 91 MET A N 1
ATOM 762 C CA . MET A 1 91 ? 28.505 1.320 -38.686 1.00 81.00 91 MET A CA 1
ATOM 763 C C . MET A 1 91 ? 28.498 0.646 -40.070 1.00 81.00 91 MET A C 1
ATOM 765 O O . MET A 1 91 ? 29.564 0.434 -40.656 1.00 81.00 91 MET A O 1
ATOM 769 N N . GLN A 1 92 ? 27.323 0.400 -40.656 1.00 78.88 92 GLN A N 1
ATOM 770 C CA . GLN A 1 92 ? 27.190 -0.113 -42.025 1.00 78.88 92 GLN A CA 1
ATOM 771 C C . GLN A 1 92 ? 27.640 0.896 -43.088 1.00 78.88 92 GLN A C 1
ATOM 773 O O . GLN A 1 92 ? 28.341 0.519 -44.032 1.00 78.88 92 GLN A O 1
ATOM 778 N N . ASN A 1 93 ? 27.259 2.170 -42.955 1.00 76.75 93 ASN A N 1
ATOM 779 C CA . ASN A 1 93 ? 27.673 3.222 -43.888 1.00 76.75 93 ASN A CA 1
ATOM 780 C C . ASN A 1 93 ? 29.196 3.382 -43.894 1.00 76.75 93 ASN A C 1
ATOM 782 O O . ASN A 1 93 ? 29.806 3.521 -44.955 1.00 76.75 93 ASN A O 1
ATOM 786 N N . TYR A 1 94 ? 29.826 3.276 -42.729 1.00 72.06 94 TYR A N 1
ATOM 787 C CA . TYR A 1 94 ? 31.276 3.363 -42.619 1.00 72.06 94 TYR A CA 1
ATOM 788 C C . TYR A 1 94 ? 31.999 2.139 -43.180 1.00 72.06 94 TYR A C 1
ATOM 790 O O . TYR A 1 94 ? 32.973 2.305 -43.912 1.00 72.06 94 TYR A O 1
ATOM 798 N N . ALA A 1 95 ? 31.492 0.923 -42.955 1.00 67.50 95 ALA A N 1
ATOM 799 C CA . ALA A 1 95 ? 32.042 -0.292 -43.567 1.00 67.50 95 ALA A CA 1
ATOM 800 C C . ALA A 1 95 ? 32.019 -0.277 -45.109 1.00 67.50 95 ALA A C 1
ATOM 802 O O . ALA A 1 95 ? 32.805 -0.993 -45.729 1.00 67.50 95 ALA A O 1
ATOM 803 N N . ARG A 1 96 ? 31.135 0.522 -45.726 1.00 68.25 96 ARG A N 1
ATOM 804 C CA . ARG A 1 96 ? 31.014 0.672 -47.188 1.00 68.25 96 ARG A CA 1
ATOM 805 C C . ARG A 1 96 ? 31.907 1.763 -47.786 1.00 68.25 96 ARG A C 1
ATOM 807 O O . ARG A 1 96 ? 32.175 1.711 -48.984 1.00 68.25 96 ARG A O 1
ATOM 814 N N . HIS A 1 97 ? 32.333 2.750 -46.996 1.00 63.12 97 HIS A N 1
ATOM 815 C CA . HIS A 1 97 ? 32.967 3.975 -47.505 1.00 63.12 97 HIS A CA 1
ATOM 816 C C . HIS A 1 97 ? 34.352 4.283 -46.917 1.00 63.12 97 HIS A C 1
ATOM 818 O O . HIS A 1 97 ? 34.996 5.227 -47.370 1.00 63.12 97 HIS A O 1
ATOM 824 N N . SER A 1 98 ? 34.832 3.500 -45.949 1.00 57.09 98 SER A N 1
ATOM 825 C CA . SER A 1 98 ? 36.169 3.649 -45.372 1.00 57.09 98 SER A CA 1
ATOM 826 C C . SER A 1 98 ? 37.182 2.698 -46.021 1.00 57.09 98 SER A C 1
ATOM 828 O O . SER A 1 98 ? 36.910 1.514 -46.214 1.00 57.09 98 SER A O 1
ATOM 830 N N . SER A 1 99 ? 38.362 3.228 -46.354 1.00 54.50 99 SER A N 1
ATOM 831 C CA . SER A 1 99 ? 39.508 2.481 -46.887 1.00 54.50 99 SER A CA 1
ATOM 832 C C . SER A 1 99 ? 40.727 2.485 -45.949 1.00 54.50 99 SER A C 1
ATOM 834 O O . SER A 1 99 ? 41.801 2.064 -46.375 1.00 54.50 99 SER A O 1
ATOM 836 N N . SER A 1 100 ? 40.602 2.985 -44.708 1.00 60.97 100 SER A N 1
ATOM 837 C CA . SER A 1 100 ? 41.696 3.006 -43.718 1.00 60.97 100 SER A CA 1
ATOM 838 C C . SER A 1 100 ? 41.239 2.615 -42.307 1.00 60.97 100 SER A C 1
ATOM 840 O O . SER A 1 100 ? 40.215 3.099 -41.819 1.00 60.97 100 SER A O 1
ATOM 842 N N . ASP A 1 101 ? 42.035 1.778 -41.633 1.00 60.62 101 ASP A N 1
ATOM 843 C CA . ASP A 1 101 ? 41.726 1.226 -40.303 1.00 60.62 101 ASP A CA 1
ATOM 844 C C . ASP A 1 101 ? 41.686 2.295 -39.191 1.00 60.62 101 ASP A C 1
ATOM 846 O O . ASP A 1 101 ? 40.788 2.270 -38.353 1.00 60.62 101 ASP A O 1
ATOM 850 N N . ASP A 1 102 ? 42.554 3.314 -39.230 1.00 60.47 102 ASP A N 1
ATOM 851 C CA . ASP A 1 102 ? 42.576 4.382 -38.207 1.00 60.47 102 ASP A CA 1
ATOM 852 C C . ASP A 1 102 ? 41.298 5.245 -38.205 1.00 60.47 102 ASP A C 1
ATOM 854 O O . ASP A 1 102 ? 40.888 5.779 -37.172 1.00 60.47 102 ASP A O 1
ATOM 858 N N . SER A 1 103 ? 40.634 5.384 -39.360 1.00 62.88 103 SER A N 1
ATOM 859 C CA . SER A 1 103 ? 39.359 6.110 -39.449 1.00 62.88 103 SER A CA 1
ATOM 860 C C . SER A 1 103 ? 38.195 5.300 -38.870 1.00 62.88 103 SER A C 1
ATOM 862 O O . SER A 1 103 ? 37.239 5.873 -38.347 1.00 62.88 103 SER A O 1
ATOM 864 N N . HIS A 1 104 ? 38.296 3.969 -38.906 1.00 66.81 104 HIS A N 1
ATOM 865 C CA . HIS A 1 104 ? 37.265 3.060 -38.419 1.00 66.81 104 HIS A CA 1
ATOM 866 C C . HIS A 1 104 ? 37.113 3.110 -36.893 1.00 66.81 104 HIS A C 1
ATOM 868 O O . HIS A 1 104 ? 35.984 3.102 -36.399 1.00 66.81 104 HIS A O 1
ATOM 874 N N . ASP A 1 105 ? 38.218 3.216 -36.154 1.00 72.81 105 ASP A N 1
ATOM 875 C CA . ASP A 1 105 ? 38.202 3.262 -34.689 1.00 72.81 105 ASP A CA 1
ATOM 876 C C . ASP A 1 105 ? 37.545 4.540 -34.150 1.00 72.81 105 ASP A C 1
ATOM 878 O O . ASP A 1 105 ? 36.672 4.471 -33.284 1.00 72.81 105 ASP A O 1
ATOM 882 N N . ALA A 1 106 ? 37.902 5.709 -34.692 1.00 77.38 106 ALA A N 1
ATOM 883 C CA . ALA A 1 106 ? 37.365 6.996 -34.236 1.00 77.38 106 ALA A CA 1
ATOM 884 C C . ALA A 1 106 ? 35.845 7.100 -34.443 1.00 77.38 106 ALA A C 1
ATOM 886 O O . ALA A 1 106 ? 35.107 7.556 -33.572 1.00 77.38 106 ALA A O 1
ATOM 887 N N . ILE A 1 107 ? 35.379 6.625 -35.593 1.00 78.06 107 ILE A N 1
ATOM 888 C CA . ILE A 1 107 ? 33.971 6.601 -35.971 1.00 78.06 107 ILE A CA 1
ATOM 889 C C . ILE A 1 107 ? 33.162 5.622 -35.113 1.00 78.06 107 ILE A C 1
ATOM 891 O O . ILE A 1 107 ? 32.049 5.937 -34.692 1.00 78.06 107 ILE A O 1
ATOM 895 N N . ARG A 1 108 ? 33.711 4.431 -34.849 1.00 78.62 108 ARG A N 1
ATOM 896 C CA . ARG A 1 108 ? 33.081 3.431 -33.979 1.00 78.62 108 ARG A CA 1
ATOM 897 C C . ARG A 1 108 ? 32.903 3.970 -32.569 1.00 78.62 108 ARG A C 1
ATOM 899 O O . ARG A 1 108 ? 31.833 3.810 -31.984 1.00 78.62 108 ARG A O 1
ATOM 906 N N . ILE A 1 109 ? 33.947 4.607 -32.043 1.00 81.19 109 ILE A N 1
ATOM 907 C CA . ILE A 1 109 ? 33.917 5.225 -30.720 1.00 81.19 109 ILE A CA 1
ATOM 908 C C . ILE A 1 109 ? 32.865 6.338 -30.688 1.00 81.19 109 ILE A C 1
ATOM 910 O O . ILE A 1 109 ? 32.042 6.338 -29.780 1.00 81.19 109 ILE A O 1
ATOM 914 N N . ASP A 1 110 ? 32.820 7.226 -31.684 1.00 85.56 110 ASP A N 1
ATOM 915 C CA . ASP A 1 110 ? 31.810 8.294 -31.760 1.00 85.56 110 ASP A CA 1
ATOM 916 C C . ASP A 1 110 ? 30.372 7.743 -31.798 1.00 85.56 110 ASP A C 1
ATOM 918 O O . ASP A 1 110 ? 29.530 8.143 -30.994 1.00 85.56 110 ASP A O 1
ATOM 922 N N . ALA A 1 111 ? 30.095 6.769 -32.670 1.00 86.00 111 ALA A N 1
ATOM 923 C CA . ALA A 1 111 ? 28.766 6.170 -32.790 1.00 86.00 111 ALA A CA 1
ATOM 924 C C . ALA A 1 111 ? 28.330 5.448 -31.506 1.00 86.00 111 ALA A C 1
ATOM 926 O O . ALA A 1 111 ? 27.185 5.574 -31.073 1.00 86.00 111 ALA A O 1
ATOM 927 N N . GLY A 1 112 ? 29.241 4.704 -30.876 1.00 86.25 112 GLY A N 1
ATOM 928 C CA . GLY A 1 112 ? 28.946 4.019 -29.623 1.00 86.25 112 GLY A CA 1
ATOM 929 C C . GLY A 1 112 ? 28.807 4.976 -28.437 1.00 86.25 112 GLY A C 1
ATOM 930 O O . GLY A 1 112 ? 28.000 4.721 -27.548 1.00 86.25 112 GLY A O 1
ATOM 931 N N . MET A 1 113 ? 29.520 6.106 -28.427 1.00 86.94 113 MET A N 1
ATOM 932 C CA . MET A 1 113 ? 29.298 7.158 -27.429 1.00 86.94 113 MET A CA 1
ATOM 933 C C . MET A 1 113 ? 27.922 7.805 -27.601 1.00 86.94 113 MET A C 1
ATOM 935 O O . MET A 1 113 ? 27.214 7.946 -26.609 1.00 86.94 113 MET A O 1
ATOM 939 N N . LYS A 1 114 ? 27.486 8.083 -28.837 1.00 89.44 114 LYS A N 1
ATOM 940 C CA . LYS A 1 114 ? 26.129 8.588 -29.122 1.00 89.44 114 LYS A CA 1
ATOM 941 C C . LYS A 1 114 ? 25.028 7.624 -28.687 1.00 89.44 114 LYS A C 1
ATOM 943 O O . LYS A 1 114 ? 24.034 8.067 -28.121 1.00 89.44 114 LYS A O 1
ATOM 948 N N . LEU A 1 115 ? 25.210 6.317 -28.899 1.00 89.12 115 LEU A N 1
ATOM 949 C CA . LEU A 1 115 ? 24.302 5.291 -28.372 1.00 89.12 115 LEU A CA 1
ATOM 950 C C . LEU A 1 115 ? 24.183 5.403 -26.843 1.00 89.12 115 LEU A C 1
ATOM 952 O O . LEU A 1 115 ? 23.084 5.419 -26.300 1.00 89.12 115 LEU A O 1
ATOM 956 N N . ILE A 1 116 ? 25.309 5.539 -26.141 1.00 87.00 116 ILE A N 1
ATOM 957 C CA . ILE A 1 116 ? 25.333 5.619 -24.674 1.00 87.00 116 ILE A CA 1
ATOM 958 C C . ILE A 1 116 ? 24.752 6.938 -24.151 1.00 87.00 116 ILE A C 1
ATOM 960 O O . ILE A 1 116 ? 24.080 6.935 -23.120 1.00 87.00 116 ILE A O 1
ATOM 964 N N . GLU A 1 117 ? 25.000 8.050 -24.842 1.00 88.12 117 GLU A N 1
ATOM 965 C CA . GLU A 1 117 ? 24.380 9.351 -24.564 1.00 88.12 117 GLU A CA 1
ATOM 966 C C . GLU A 1 117 ? 22.864 9.302 -24.791 1.00 88.12 117 GLU A C 1
ATOM 968 O O . GLU A 1 117 ? 22.104 9.835 -23.989 1.00 88.12 117 GLU A O 1
ATOM 973 N N . GLY A 1 118 ? 22.397 8.595 -25.821 1.00 86.00 118 GLY A N 1
ATOM 974 C CA . GLY A 1 118 ? 20.967 8.368 -26.044 1.00 86.00 118 GLY A CA 1
ATOM 975 C C . GLY A 1 118 ? 20.301 7.549 -24.933 1.00 86.00 118 GLY A C 1
ATOM 976 O O . GLY A 1 118 ? 19.139 7.773 -24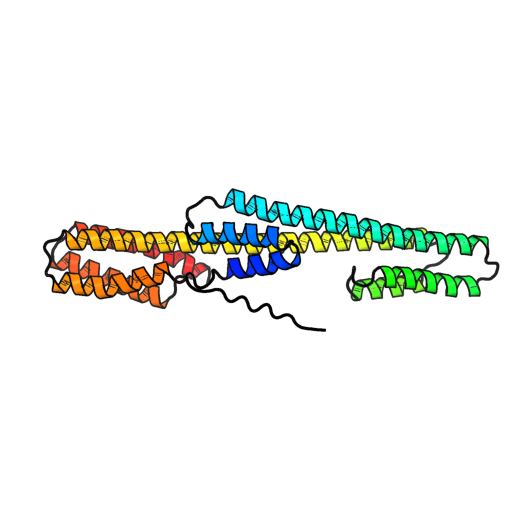.608 1.00 86.00 118 GLY A O 1
ATOM 977 N N . LEU A 1 119 ? 21.052 6.645 -24.298 1.00 85.75 119 LEU A N 1
ATOM 978 C CA . LEU A 1 119 ? 20.609 5.875 -23.130 1.00 85.75 119 LEU A CA 1
ATOM 979 C C . LEU A 1 119 ? 20.723 6.674 -21.813 1.00 85.75 119 LEU A C 1
ATOM 981 O O . LEU A 1 119 ? 20.404 6.164 -20.729 1.00 85.75 119 LEU A O 1
ATOM 985 N N . GLU A 1 120 ? 21.191 7.925 -21.858 1.00 84.94 120 GLU A N 1
ATOM 986 C CA . GLU A 1 120 ? 21.332 8.763 -20.675 1.00 84.94 120 GLU A CA 1
ATOM 987 C C . GLU A 1 120 ? 19.964 9.042 -20.026 1.00 84.94 120 GLU A C 1
ATOM 989 O O . GLU A 1 120 ? 19.004 9.436 -20.676 1.00 84.94 120 GLU A O 1
ATOM 994 N N . GLY A 1 121 ? 19.849 8.813 -18.713 1.00 76.69 121 GLY A N 1
ATOM 995 C CA . GLY A 1 121 ? 18.587 8.986 -17.986 1.00 76.69 121 GLY A CA 1
ATOM 996 C C . GLY A 1 121 ? 17.637 7.787 -18.068 1.00 76.69 121 GLY A C 1
ATOM 997 O O . GLY A 1 121 ? 16.736 7.703 -17.237 1.00 76.69 121 GLY A O 1
ATOM 998 N N . MET A 1 122 ? 17.872 6.835 -18.979 1.00 81.19 122 MET A N 1
ATOM 999 C CA . MET A 1 122 ? 17.128 5.567 -19.044 1.00 81.19 122 MET A CA 1
ATOM 1000 C C . MET A 1 122 ? 17.778 4.467 -18.209 1.00 81.19 122 MET A C 1
ATOM 1002 O O . MET A 1 122 ? 17.081 3.660 -17.601 1.00 81.19 122 MET A O 1
ATOM 1006 N N . ILE A 1 123 ? 19.112 4.454 -18.154 1.00 81.75 123 ILE A N 1
ATOM 1007 C CA . ILE A 1 123 ? 19.890 3.460 -17.409 1.00 81.75 123 ILE A CA 1
ATOM 1008 C C . ILE A 1 123 ? 20.841 4.113 -16.396 1.00 81.75 123 ILE A C 1
ATOM 1010 O O . ILE A 1 123 ? 21.301 5.244 -16.600 1.00 81.75 123 ILE A O 1
ATOM 1014 N N . PRO A 1 124 ? 21.174 3.415 -15.295 1.00 84.44 124 PRO A N 1
ATOM 1015 C CA . PRO A 1 124 ? 22.032 3.957 -14.251 1.00 84.44 124 PRO A CA 1
ATOM 1016 C C . PRO A 1 124 ? 23.501 4.022 -14.696 1.00 84.44 124 PRO A C 1
ATOM 1018 O O . PRO A 1 124 ? 23.965 3.220 -15.510 1.00 84.44 124 PRO A O 1
ATOM 1021 N N . GLU A 1 125 ? 24.265 4.948 -14.105 1.00 86.00 125 GLU A N 1
ATOM 1022 C CA . GLU A 1 125 ? 25.670 5.205 -14.467 1.00 86.00 125 GLU A CA 1
ATOM 1023 C C . GLU A 1 125 ? 26.573 3.957 -14.500 1.00 86.00 125 GLU A C 1
ATOM 1025 O O . GLU A 1 125 ? 27.355 3.847 -15.443 1.00 86.00 125 GLU A O 1
ATOM 1030 N N . PRO A 1 126 ? 26.470 2.982 -13.572 1.00 86.81 126 PRO A N 1
ATOM 1031 C CA . PRO A 1 126 ? 27.289 1.773 -13.644 1.00 86.81 126 PRO A CA 1
ATOM 1032 C C . PRO A 1 126 ? 27.089 0.980 -14.945 1.00 86.81 126 PRO A C 1
ATOM 1034 O O . PRO A 1 126 ? 28.070 0.523 -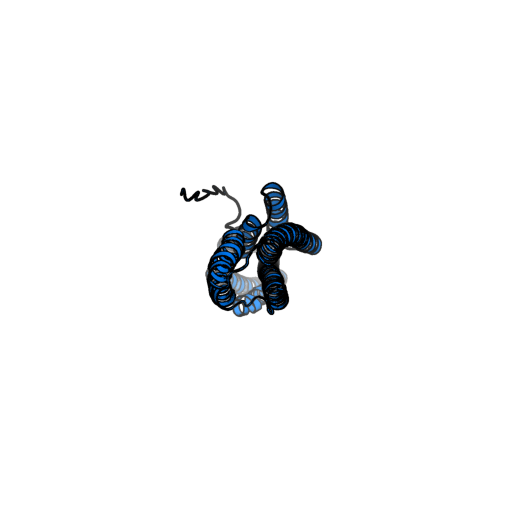15.531 1.00 86.81 126 PRO A O 1
ATOM 1037 N N . LYS A 1 127 ? 25.846 0.870 -15.445 1.00 85.12 127 LYS A N 1
ATOM 1038 C CA . LYS A 1 127 ? 25.561 0.217 -16.735 1.00 85.12 127 LYS A CA 1
ATOM 1039 C C . LYS A 1 127 ? 26.085 1.048 -17.906 1.00 85.12 127 LYS A C 1
ATOM 1041 O O . LYS A 1 127 ? 26.719 0.497 -18.800 1.00 85.12 127 LYS A O 1
ATOM 1046 N N . ARG A 1 128 ? 25.926 2.379 -17.865 1.00 86.25 128 ARG A N 1
ATOM 1047 C CA . ARG A 1 128 ? 26.502 3.281 -18.886 1.00 86.25 128 ARG A CA 1
ATOM 1048 C C . ARG A 1 128 ? 28.013 3.132 -18.982 1.00 86.25 128 ARG A C 1
ATOM 1050 O O . ARG A 1 128 ? 28.545 2.990 -20.074 1.00 86.25 128 ARG A O 1
ATOM 1057 N N . SER A 1 129 ? 28.702 3.141 -17.846 1.00 86.00 129 SER A N 1
ATOM 1058 C CA . SER A 1 129 ? 30.152 2.963 -17.775 1.00 86.00 129 SER A CA 1
ATOM 1059 C C . SER A 1 129 ? 30.598 1.598 -18.315 1.00 86.00 129 SER A C 1
ATOM 1061 O O . SER A 1 129 ? 31.585 1.539 -19.048 1.00 86.00 129 SER A O 1
A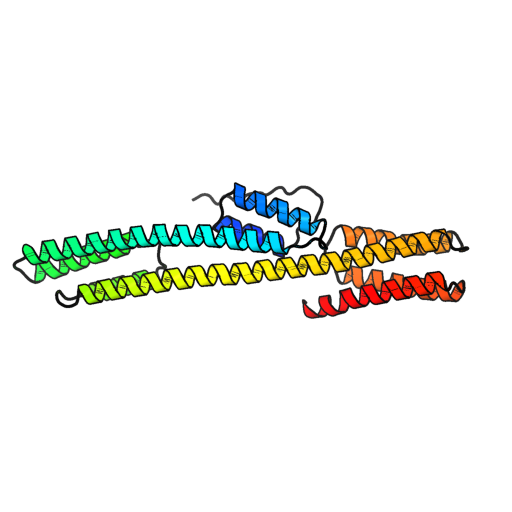TOM 1063 N N . ASN A 1 130 ? 29.848 0.524 -18.036 1.00 87.81 130 ASN A N 1
ATOM 1064 C CA . ASN A 1 130 ? 30.092 -0.792 -18.634 1.00 87.81 130 ASN A CA 1
ATOM 1065 C C . ASN A 1 130 ? 29.974 -0.748 -20.165 1.00 87.81 130 ASN A C 1
ATOM 1067 O O . ASN A 1 130 ? 30.885 -1.181 -20.868 1.00 87.81 130 ASN A O 1
ATOM 1071 N N . PHE A 1 131 ? 28.903 -0.146 -20.691 1.00 86.75 131 PHE A N 1
ATOM 1072 C CA . PHE A 1 131 ? 28.734 0.018 -22.134 1.00 86.75 131 PHE A CA 1
ATOM 1073 C C . PHE A 1 131 ? 29.840 0.869 -22.758 1.00 86.75 131 PHE A C 1
ATOM 1075 O O . PHE A 1 131 ? 30.376 0.465 -23.785 1.00 86.75 131 PHE A O 1
ATOM 1082 N N . LYS A 1 132 ? 30.269 1.969 -22.117 1.00 86.88 132 LYS A N 1
ATOM 1083 C CA . LYS A 1 132 ? 31.409 2.788 -22.586 1.00 86.88 132 LYS A CA 1
ATOM 1084 C C . LYS A 1 132 ? 32.663 1.945 -22.728 1.00 86.88 132 LYS A C 1
ATOM 1086 O O . LYS A 1 132 ? 33.348 2.032 -23.741 1.00 86.88 132 LYS A O 1
ATOM 1091 N N . HIS A 1 133 ? 32.951 1.120 -21.726 1.00 86.56 133 HIS A N 1
ATOM 1092 C CA . HIS A 1 133 ? 34.103 0.233 -21.764 1.00 86.56 133 HIS A CA 1
ATOM 1093 C C . HIS A 1 133 ? 33.987 -0.790 -22.899 1.00 86.56 133 HIS A C 1
ATOM 1095 O O . HIS A 1 133 ? 34.915 -0.907 -23.697 1.00 86.56 133 HIS A O 1
ATOM 1101 N N . LYS A 1 134 ? 32.836 -1.462 -23.033 1.00 85.06 134 LYS A N 1
ATOM 1102 C CA . LYS A 1 134 ? 32.590 -2.422 -24.118 1.00 85.06 134 LYS A CA 1
ATOM 1103 C C . LYS A 1 134 ? 32.758 -1.783 -25.500 1.00 85.06 134 LYS A C 1
ATOM 1105 O O . LYS A 1 134 ? 33.466 -2.347 -26.327 1.00 85.06 134 LYS A O 1
ATOM 1110 N N . THR A 1 135 ? 32.215 -0.582 -25.718 1.00 83.56 135 THR A N 1
ATOM 1111 C CA . THR A 1 135 ? 32.322 0.178 -26.979 1.00 83.56 135 THR A CA 1
ATOM 1112 C C . THR A 1 135 ? 33.764 0.368 -27.450 1.00 83.56 135 THR A C 1
ATOM 1114 O O . THR A 1 135 ? 34.040 0.285 -28.648 1.00 83.56 135 THR A O 1
ATOM 1117 N N . LEU A 1 136 ? 34.702 0.602 -26.526 1.00 82.06 136 LEU A N 1
ATOM 1118 C CA . LEU A 1 136 ? 36.119 0.803 -26.858 1.00 82.06 136 LEU A CA 1
ATOM 1119 C C . LEU A 1 136 ? 36.779 -0.457 -27.439 1.00 82.06 136 LEU A C 1
ATOM 1121 O O . LEU A 1 136 ? 37.779 -0.344 -28.145 1.00 82.06 136 LEU A O 1
ATOM 1125 N N . HIS A 1 137 ? 36.218 -1.636 -27.162 1.00 81.88 137 HIS A N 1
ATOM 1126 C CA . HIS A 1 137 ? 36.774 -2.938 -27.530 1.00 81.88 137 HIS A CA 1
ATOM 1127 C C . HIS A 1 137 ? 36.025 -3.640 -28.672 1.00 81.88 137 HIS A C 1
ATOM 1129 O O . HIS A 1 137 ? 36.430 -4.727 -29.080 1.00 81.88 137 HIS A O 1
ATOM 1135 N N . VAL A 1 138 ? 34.957 -3.040 -29.207 1.00 79.62 138 VAL A N 1
ATOM 1136 C CA . VAL A 1 138 ? 34.198 -3.616 -30.326 1.00 79.62 138 VAL A CA 1
ATOM 1137 C C . VAL A 1 138 ? 35.064 -3.632 -31.587 1.00 79.62 138 VAL A C 1
ATOM 1139 O O . VAL A 1 138 ? 35.565 -2.599 -32.017 1.00 79.62 138 VAL A O 1
ATOM 1142 N N . THR A 1 139 ? 35.228 -4.788 -32.221 1.00 73.31 139 THR A N 1
ATOM 1143 C CA . THR A 1 139 ? 35.853 -4.900 -33.550 1.00 73.31 139 THR A CA 1
ATOM 1144 C C . THR A 1 139 ? 34.778 -4.973 -34.635 1.00 73.31 139 THR A C 1
ATOM 1146 O O . THR A 1 139 ? 33.599 -5.182 -34.349 1.00 73.31 139 THR A O 1
ATOM 1149 N N . LYS A 1 140 ? 35.170 -4.809 -35.905 1.00 68.75 140 LYS A N 1
ATOM 1150 C CA . LYS A 1 140 ? 34.246 -4.895 -37.051 1.00 68.75 140 LYS A CA 1
ATOM 1151 C C . LYS A 1 140 ? 33.491 -6.231 -37.101 1.00 68.75 140 LYS A C 1
ATOM 1153 O O . LYS A 1 140 ? 32.312 -6.240 -37.439 1.00 68.75 140 LYS A O 1
ATOM 1158 N N . ASP A 1 141 ? 34.160 -7.320 -36.730 1.00 70.44 141 ASP A N 1
ATOM 1159 C CA . ASP A 1 141 ? 33.608 -8.677 -36.775 1.00 70.44 141 ASP A CA 1
ATOM 1160 C C . ASP A 1 141 ? 32.723 -9.010 -35.560 1.00 70.44 141 ASP A C 1
ATOM 1162 O O . ASP A 1 141 ? 31.995 -9.994 -35.591 1.00 70.44 141 ASP A O 1
ATOM 1166 N N . CYS A 1 142 ? 32.745 -8.179 -34.511 1.00 79.88 142 CYS A N 1
ATOM 1167 C CA . CYS A 1 142 ? 32.005 -8.394 -33.259 1.00 79.88 142 CYS A CA 1
ATOM 1168 C C . CYS A 1 142 ? 30.864 -7.383 -33.055 1.00 79.88 142 CYS A C 1
ATOM 1170 O O . CYS A 1 142 ? 30.364 -7.213 -31.944 1.00 79.88 142 CYS A O 1
ATOM 1172 N N . LEU A 1 143 ? 30.466 -6.665 -34.108 1.00 79.06 143 LEU A N 1
ATOM 1173 C CA . LEU A 1 143 ? 29.452 -5.616 -34.015 1.00 79.06 143 LEU A CA 1
ATOM 1174 C C . LEU A 1 143 ? 28.054 -6.165 -33.708 1.00 79.06 143 LEU A C 1
ATOM 1176 O O . LEU A 1 143 ? 27.315 -5.577 -32.923 1.00 79.06 143 LEU A O 1
ATOM 1180 N N . GLU A 1 144 ? 27.689 -7.276 -34.344 1.00 82.88 144 GLU A N 1
ATOM 1181 C CA . GLU A 1 144 ? 26.389 -7.916 -34.136 1.00 82.88 144 GLU A CA 1
ATOM 1182 C C . GLU A 1 144 ? 26.291 -8.509 -32.727 1.00 82.88 144 GLU A C 1
ATOM 1184 O O . GLU A 1 144 ? 25.304 -8.266 -32.035 1.00 82.88 144 GLU A O 1
ATOM 1189 N N . ASP A 1 145 ? 27.361 -9.163 -32.265 1.00 86.19 145 ASP A N 1
ATOM 1190 C CA . ASP A 1 145 ? 27.482 -9.662 -30.893 1.00 86.19 145 ASP A CA 1
ATOM 1191 C C . ASP A 1 145 ? 27.367 -8.521 -29.873 1.00 86.19 145 ASP A C 1
ATOM 1193 O O . ASP A 1 145 ? 26.580 -8.609 -28.937 1.00 86.19 145 ASP A O 1
ATOM 1197 N N . TYR A 1 146 ? 28.065 -7.400 -30.092 1.00 85.62 146 TYR A N 1
ATOM 1198 C CA . TYR A 1 146 ? 27.969 -6.228 -29.218 1.00 85.62 146 TYR A CA 1
ATOM 1199 C C . TYR A 1 146 ? 26.546 -5.657 -29.146 1.00 85.62 146 TYR A C 1
ATOM 1201 O O . TYR A 1 146 ? 26.068 -5.322 -28.063 1.00 85.62 146 TYR A O 1
ATOM 1209 N N . VAL A 1 147 ? 25.854 -5.540 -30.282 1.00 86.38 147 VAL A N 1
ATOM 1210 C CA . VAL A 1 147 ? 24.473 -5.041 -30.301 1.00 86.38 147 VAL A CA 1
ATOM 1211 C C . VAL A 1 147 ? 23.533 -5.998 -29.567 1.00 86.38 147 VAL A C 1
ATOM 1213 O O . VAL A 1 147 ? 22.670 -5.541 -28.817 1.00 86.38 147 VAL A O 1
ATOM 1216 N N . ASN A 1 148 ? 23.700 -7.308 -29.750 1.00 88.75 148 ASN A N 1
ATOM 1217 C CA . ASN A 1 148 ? 22.891 -8.310 -29.059 1.00 88.75 148 ASN A CA 1
ATOM 1218 C C . ASN A 1 148 ? 23.143 -8.294 -27.544 1.00 88.75 148 ASN A C 1
ATOM 1220 O O . ASN A 1 148 ? 22.178 -8.281 -26.782 1.00 88.75 148 ASN A O 1
ATOM 1224 N N . ASP A 1 149 ? 24.401 -8.180 -27.115 1.00 87.56 149 ASP A N 1
ATOM 1225 C CA . ASP A 1 149 ? 24.773 -8.004 -25.706 1.00 87.56 149 ASP A CA 1
ATOM 1226 C C . ASP A 1 149 ? 24.104 -6.765 -25.093 1.00 87.56 149 ASP A C 1
ATOM 1228 O O . ASP A 1 149 ? 23.581 -6.812 -23.979 1.00 87.56 149 ASP A O 1
ATOM 1232 N N . VAL A 1 150 ? 24.121 -5.634 -25.810 1.00 85.94 150 VAL A N 1
ATOM 1233 C CA . VAL A 1 150 ? 23.488 -4.391 -25.345 1.00 85.94 150 VAL A CA 1
ATOM 1234 C C . VAL A 1 150 ? 21.975 -4.570 -25.221 1.00 85.94 150 VAL A C 1
ATOM 1236 O O . VAL A 1 150 ? 21.414 -4.164 -24.204 1.00 85.94 150 VAL A O 1
ATOM 1239 N N . ARG A 1 151 ? 21.315 -5.209 -26.199 1.00 88.62 151 ARG A N 1
ATOM 1240 C CA . ARG A 1 151 ? 19.875 -5.518 -26.124 1.00 88.62 151 ARG A CA 1
ATOM 1241 C C . ARG A 1 151 ? 19.546 -6.377 -24.911 1.00 88.62 151 ARG A C 1
ATOM 1243 O O . ARG A 1 151 ? 18.697 -5.990 -24.116 1.00 88.62 151 ARG A O 1
ATOM 1250 N N . GLU A 1 152 ? 20.247 -7.493 -24.732 1.00 89.88 152 GLU A N 1
ATOM 1251 C CA . GLU A 1 152 ? 19.993 -8.422 -23.628 1.00 89.88 152 GLU A CA 1
ATOM 1252 C C . GLU A 1 152 ? 20.207 -7.751 -22.260 1.00 89.88 152 GLU A C 1
ATOM 1254 O O . GLU A 1 152 ? 19.385 -7.891 -21.350 1.00 89.88 152 GLU A O 1
ATOM 1259 N N . GLU A 1 153 ? 21.269 -6.951 -22.108 1.00 88.94 153 GLU A N 1
ATOM 1260 C CA . GLU A 1 153 ? 21.538 -6.229 -20.860 1.00 88.94 153 GLU A CA 1
ATOM 1261 C C . GLU A 1 153 ? 20.505 -5.138 -20.537 1.00 88.94 153 GLU A C 1
ATOM 1263 O O . GLU A 1 153 ? 20.278 -4.844 -19.349 1.00 88.94 153 GLU A O 1
ATOM 1268 N N . LEU A 1 154 ? 19.933 -4.504 -21.565 1.00 87.94 154 LEU A N 1
ATOM 1269 C CA . LEU A 1 154 ? 18.886 -3.493 -21.437 1.00 87.94 154 LEU A CA 1
ATOM 1270 C C . LEU A 1 154 ? 17.526 -4.132 -21.142 1.00 87.94 154 LEU A C 1
ATOM 1272 O O . LEU A 1 154 ? 16.847 -3.685 -20.217 1.00 87.94 154 LEU A O 1
ATOM 1276 N N . ASP A 1 155 ? 17.173 -5.210 -21.839 1.00 89.00 155 ASP A N 1
ATOM 1277 C CA . ASP A 1 155 ? 15.952 -5.980 -21.588 1.00 89.00 155 ASP A CA 1
ATOM 1278 C C . ASP A 1 155 ? 15.940 -6.542 -20.163 1.00 89.00 155 ASP A C 1
ATOM 1280 O O . ASP A 1 155 ? 14.960 -6.373 -19.431 1.00 89.00 155 ASP A O 1
ATOM 1284 N N . GLY A 1 156 ? 17.059 -7.132 -19.726 1.00 89.38 156 GLY A N 1
ATOM 1285 C CA . GLY A 1 156 ? 17.221 -7.608 -18.353 1.00 89.38 156 GLY A CA 1
ATOM 1286 C C . GLY A 1 156 ? 17.076 -6.482 -17.325 1.00 89.38 156 GLY A C 1
ATOM 1287 O O . GLY A 1 156 ? 16.385 -6.640 -16.323 1.00 89.38 156 GLY A O 1
ATOM 1288 N N . TYR A 1 157 ? 17.650 -5.305 -17.598 1.00 88.56 157 TYR A N 1
ATOM 1289 C CA . TYR A 1 157 ? 17.514 -4.144 -16.713 1.00 88.56 157 TYR A CA 1
ATOM 1290 C C . TYR A 1 157 ? 16.065 -3.662 -16.576 1.00 88.56 157 TYR A C 1
ATOM 1292 O O . TYR A 1 157 ? 15.616 -3.370 -15.465 1.00 88.56 157 TYR A O 1
ATOM 1300 N N . ILE A 1 158 ? 15.339 -3.557 -17.691 1.00 89.19 158 ILE A N 1
ATOM 1301 C CA . ILE A 1 158 ? 13.942 -3.115 -17.681 1.00 89.19 158 ILE A CA 1
ATOM 1302 C C . ILE A 1 158 ? 13.092 -4.115 -16.897 1.00 89.19 158 ILE A C 1
ATOM 1304 O O . ILE A 1 158 ? 12.309 -3.706 -16.039 1.00 89.19 158 ILE A O 1
ATOM 1308 N N . TYR A 1 159 ? 13.298 -5.411 -17.136 1.00 90.62 159 TYR A N 1
ATOM 1309 C CA . TYR A 1 159 ? 12.612 -6.473 -16.409 1.00 90.62 159 TYR A CA 1
ATOM 1310 C C . TYR A 1 159 ? 12.871 -6.408 -14.897 1.00 90.62 159 TYR A C 1
ATOM 1312 O O . TYR A 1 159 ? 11.922 -6.419 -14.108 1.00 90.62 159 TYR A O 1
ATOM 1320 N N . ASP A 1 160 ? 14.134 -6.285 -14.482 1.00 91.19 160 ASP A N 1
ATOM 1321 C CA . ASP A 1 160 ? 14.507 -6.203 -13.066 1.00 91.19 160 ASP A CA 1
ATOM 1322 C C . ASP A 1 160 ? 13.869 -4.979 -12.392 1.00 91.19 160 ASP A C 1
ATOM 1324 O O . ASP A 1 160 ? 13.295 -5.087 -11.304 1.00 91.19 160 ASP A O 1
ATOM 1328 N N . ARG A 1 161 ? 13.878 -3.821 -13.068 1.00 89.56 161 ARG A N 1
ATOM 1329 C CA . ARG A 1 161 ? 13.234 -2.593 -12.579 1.00 89.56 161 ARG A CA 1
ATOM 1330 C C . ARG A 1 161 ? 11.722 -2.774 -12.414 1.00 89.56 161 ARG A C 1
ATOM 1332 O O . ARG A 1 161 ? 11.178 -2.394 -11.376 1.00 89.56 161 ARG A O 1
ATOM 1339 N N . GLU A 1 162 ? 11.032 -3.349 -13.402 1.00 92.19 162 GLU A N 1
ATOM 1340 C CA . GLU A 1 162 ? 9.593 -3.647 -13.303 1.00 92.19 162 GLU A CA 1
ATOM 1341 C C . GLU A 1 162 ? 9.300 -4.568 -12.111 1.00 92.19 162 GLU A C 1
ATOM 1343 O O . GLU A 1 162 ? 8.377 -4.313 -11.325 1.00 92.19 162 GLU A O 1
ATOM 1348 N N . TYR A 1 163 ? 10.110 -5.615 -11.947 1.00 93.19 163 TYR A N 1
ATOM 1349 C CA . TYR A 1 163 ? 9.972 -6.576 -10.862 1.00 93.19 163 TYR A CA 1
ATOM 1350 C C . TYR A 1 163 ? 10.143 -5.917 -9.486 1.00 93.19 163 TYR A C 1
ATOM 1352 O O . TYR A 1 163 ? 9.299 -6.107 -8.604 1.00 93.19 163 TYR A O 1
ATOM 1360 N N . GLU A 1 164 ? 11.174 -5.093 -9.294 1.00 94.25 164 GLU A N 1
ATOM 1361 C CA . GLU A 1 164 ? 11.409 -4.364 -8.041 1.00 94.25 164 GLU A CA 1
ATOM 1362 C C . GLU A 1 164 ? 10.236 -3.446 -7.669 1.00 94.25 164 GLU A C 1
ATOM 1364 O O . GLU A 1 164 ? 9.792 -3.425 -6.513 1.00 94.25 164 GLU A O 1
ATOM 1369 N N . ILE A 1 165 ? 9.681 -2.724 -8.648 1.00 95.00 165 ILE A N 1
ATOM 1370 C CA . ILE A 1 165 ? 8.518 -1.846 -8.451 1.00 95.00 165 ILE A CA 1
ATOM 1371 C C . ILE A 1 165 ? 7.300 -2.669 -8.012 1.00 95.00 165 ILE A C 1
ATOM 1373 O O . ILE A 1 165 ? 6.613 -2.303 -7.051 1.00 95.00 165 ILE A O 1
ATOM 1377 N N . GLN A 1 166 ? 7.042 -3.810 -8.656 1.00 95.06 166 GLN A N 1
ATOM 1378 C CA . GLN A 1 166 ? 5.927 -4.696 -8.307 1.00 95.06 166 GLN A CA 1
ATOM 1379 C C . GLN A 1 166 ? 6.084 -5.346 -6.924 1.00 95.06 166 GLN A C 1
ATOM 1381 O O . GLN A 1 166 ? 5.098 -5.479 -6.183 1.00 95.06 166 GLN A O 1
ATOM 1386 N N . GLN A 1 167 ? 7.306 -5.730 -6.545 1.00 96.38 167 GLN A N 1
ATOM 1387 C CA . GLN A 1 167 ? 7.595 -6.258 -5.209 1.00 96.38 167 GLN A CA 1
ATOM 1388 C C . GLN A 1 167 ? 7.352 -5.194 -4.143 1.00 96.38 167 GLN A C 1
ATOM 1390 O O . GLN A 1 167 ? 6.628 -5.438 -3.173 1.00 96.38 167 GLN A O 1
ATOM 1395 N N . ARG A 1 168 ? 7.862 -3.977 -4.360 1.00 97.19 168 ARG A N 1
ATOM 1396 C CA . ARG A 1 168 ? 7.642 -2.862 -3.437 1.00 97.19 168 ARG A CA 1
ATOM 1397 C C . ARG A 1 168 ? 6.161 -2.523 -3.294 1.00 97.19 168 ARG A C 1
ATOM 1399 O O . ARG A 1 168 ? 5.684 -2.380 -2.169 1.00 97.19 168 ARG A O 1
ATOM 1406 N N . LEU A 1 169 ? 5.410 -2.479 -4.395 1.00 97.81 169 LEU A N 1
ATOM 1407 C CA . LEU A 1 169 ? 3.959 -2.285 -4.352 1.00 97.81 169 LEU A CA 1
ATOM 1408 C C . LEU A 1 169 ? 3.260 -3.374 -3.525 1.00 97.81 169 LEU A C 1
ATOM 1410 O O . LEU A 1 169 ? 2.345 -3.084 -2.755 1.00 97.81 169 LEU A O 1
ATOM 1414 N N . THR A 1 170 ? 3.681 -4.630 -3.677 1.00 97.00 170 THR A N 1
ATOM 1415 C CA . THR A 1 170 ? 3.099 -5.760 -2.942 1.00 97.00 170 THR A CA 1
ATOM 1416 C C . THR A 1 170 ? 3.303 -5.616 -1.436 1.00 97.00 170 THR A C 1
ATOM 1418 O O . THR A 1 170 ? 2.351 -5.828 -0.682 1.00 97.00 170 THR A O 1
ATOM 1421 N N . VAL A 1 171 ? 4.495 -5.198 -1.003 1.00 97.00 171 VAL A N 1
ATOM 1422 C CA . VAL A 1 171 ? 4.794 -4.922 0.411 1.00 97.00 171 VAL A CA 1
ATOM 1423 C C . VAL A 1 171 ? 3.944 -3.763 0.936 1.00 97.00 171 VAL A C 1
ATOM 1425 O O . VAL A 1 171 ? 3.297 -3.905 1.970 1.00 97.00 171 VAL A O 1
ATOM 1428 N N . LEU A 1 172 ? 3.865 -2.650 0.202 1.00 96.94 172 LEU A N 1
ATOM 1429 C CA . LEU A 1 172 ? 3.082 -1.478 0.615 1.00 96.94 172 LEU A CA 1
ATOM 1430 C C . LEU A 1 172 ? 1.587 -1.794 0.758 1.00 96.94 172 LEU A C 1
ATOM 1432 O O . LEU A 1 172 ? 0.957 -1.412 1.743 1.00 96.94 172 LEU A O 1
ATOM 1436 N N . LEU A 1 173 ? 1.020 -2.550 -0.186 1.00 97.06 173 LEU A N 1
ATOM 1437 C CA . LEU A 1 173 ? -0.367 -3.009 -0.101 1.00 97.06 173 LEU A CA 1
ATOM 1438 C C . LEU A 1 173 ? -0.588 -3.965 1.078 1.00 97.06 173 LEU A C 1
ATOM 1440 O O . LEU A 1 173 ? -1.634 -3.905 1.724 1.00 97.06 173 LEU A O 1
ATOM 1444 N N . ALA A 1 174 ? 0.372 -4.847 1.371 1.00 95.06 174 ALA A N 1
ATOM 1445 C CA . ALA A 1 174 ? 0.291 -5.740 2.524 1.00 95.06 174 ALA A CA 1
ATOM 1446 C C . ALA A 1 174 ? 0.315 -4.959 3.846 1.00 95.06 174 ALA A C 1
ATOM 1448 O O . ALA A 1 174 ? -0.525 -5.212 4.708 1.00 95.06 174 ALA A O 1
ATOM 1449 N N . ASN A 1 175 ? 1.199 -3.966 3.970 1.00 93.19 175 ASN A N 1
ATOM 1450 C CA . ASN A 1 175 ? 1.262 -3.088 5.138 1.00 93.19 175 ASN A CA 1
ATOM 1451 C C . ASN A 1 175 ? -0.057 -2.334 5.329 1.00 93.19 175 ASN A C 1
ATOM 1453 O O . ASN A 1 175 ? -0.637 -2.380 6.410 1.00 93.19 175 ASN A O 1
ATOM 1457 N N . PHE A 1 176 ? -0.602 -1.750 4.258 1.00 94.12 176 PHE A N 1
ATOM 1458 C CA . PHE A 1 176 ? -1.897 -1.076 4.327 1.00 94.12 176 PHE A CA 1
ATOM 1459 C C . PHE A 1 176 ? -3.038 -2.012 4.733 1.00 94.12 176 PHE A C 1
ATOM 1461 O O . PHE A 1 176 ? -3.883 -1.654 5.551 1.00 94.12 176 PHE A O 1
ATOM 1468 N N . LYS A 1 177 ? -3.051 -3.248 4.225 1.00 93.12 177 LYS A N 1
ATOM 1469 C CA . LYS A 1 177 ? -4.031 -4.257 4.647 1.00 93.12 177 LYS A CA 1
ATOM 1470 C C . LYS A 1 177 ? -3.944 -4.555 6.144 1.00 93.12 177 LYS A C 1
ATOM 1472 O O . LYS A 1 177 ? -4.981 -4.705 6.788 1.00 93.12 177 LYS A O 1
ATOM 1477 N N . ASN A 1 178 ? -2.729 -4.680 6.670 1.00 89.44 178 ASN A N 1
ATOM 1478 C CA . ASN A 1 178 ? -2.503 -4.975 8.080 1.00 89.44 178 ASN A CA 1
ATOM 1479 C C . ASN A 1 178 ? -2.967 -3.811 8.962 1.00 89.44 178 ASN A C 1
ATOM 1481 O O . ASN A 1 178 ? -3.665 -4.050 9.945 1.00 89.44 178 ASN A O 1
ATOM 1485 N N . ASP A 1 179 ? -2.696 -2.569 8.561 1.00 88.19 179 ASP A N 1
ATOM 1486 C CA . ASP A 1 179 ? -3.186 -1.385 9.274 1.00 88.19 179 ASP A CA 1
ATOM 1487 C C . ASP A 1 179 ? -4.718 -1.316 9.277 1.00 88.19 179 ASP A C 1
ATOM 1489 O O . ASP A 1 179 ? -5.324 -1.088 10.324 1.00 88.19 179 ASP A O 1
ATOM 1493 N N . LEU A 1 180 ? -5.377 -1.592 8.144 1.00 88.88 180 LEU A N 1
ATOM 1494 C CA . LEU A 1 180 ? -6.842 -1.682 8.102 1.00 88.88 180 LEU A CA 1
ATOM 1495 C C . LEU A 1 180 ? -7.367 -2.765 9.048 1.00 88.88 180 LEU A C 1
ATOM 1497 O O . LEU A 1 180 ? -8.357 -2.568 9.749 1.00 88.88 180 LEU A O 1
ATOM 1501 N N . PHE A 1 181 ? -6.699 -3.909 9.118 1.00 86.88 181 PHE A N 1
ATOM 1502 C CA . PHE A 1 181 ? -7.102 -4.975 10.024 1.00 86.88 181 PHE A CA 1
ATOM 1503 C C . PHE A 1 181 ? -6.922 -4.594 11.501 1.00 86.88 181 PHE A C 1
ATOM 1505 O O . PHE A 1 181 ? -7.813 -4.862 12.313 1.00 86.88 181 PHE A O 1
ATOM 1512 N N . ALA A 1 182 ? -5.832 -3.905 11.846 1.00 84.62 182 ALA A N 1
ATOM 1513 C CA . ALA A 1 182 ? -5.622 -3.344 13.178 1.00 84.62 182 ALA A CA 1
ATOM 1514 C C . ALA A 1 182 ? -6.712 -2.316 13.532 1.00 84.62 182 ALA A C 1
ATOM 1516 O O . ALA A 1 182 ? -7.324 -2.410 14.600 1.00 84.62 182 ALA A O 1
ATOM 1517 N N . LEU A 1 183 ? -7.045 -1.413 12.604 1.00 87.00 183 LEU A N 1
ATOM 1518 C CA . LEU A 1 183 ? -8.134 -0.444 12.759 1.00 87.00 183 LEU A CA 1
ATOM 1519 C C . LEU A 1 183 ? -9.492 -1.126 12.965 1.00 87.00 183 LEU A C 1
ATOM 1521 O O . LEU A 1 183 ? -10.240 -0.747 13.865 1.00 87.00 183 LEU A O 1
ATOM 1525 N N . SER A 1 184 ? -9.812 -2.169 12.194 1.00 86.50 184 SER A N 1
ATOM 1526 C CA . SER A 1 184 ? -11.030 -2.972 12.392 1.00 86.50 184 SER A CA 1
ATOM 1527 C C . SER A 1 184 ? -11.103 -3.536 13.814 1.00 86.50 184 SER A C 1
ATOM 1529 O O . SER A 1 184 ? -12.116 -3.386 14.504 1.00 86.50 184 SER A O 1
ATOM 1531 N N . ARG A 1 185 ? -10.016 -4.139 14.305 1.00 85.88 185 ARG A N 1
ATOM 1532 C CA . ARG A 1 185 ? -9.950 -4.691 15.668 1.00 85.88 185 ARG A CA 1
ATOM 1533 C C . ARG A 1 185 ? -10.123 -3.611 16.732 1.00 85.88 185 ARG A C 1
ATOM 1535 O O . ARG A 1 185 ? -10.893 -3.797 17.675 1.00 85.88 185 ARG A O 1
ATOM 1542 N N . GLN A 1 186 ? -9.468 -2.472 16.555 1.00 87.88 186 GLN A N 1
ATOM 1543 C CA . GLN A 1 186 ? -9.602 -1.304 17.417 1.00 87.88 186 GLN A CA 1
ATOM 1544 C C . GLN A 1 186 ? -11.054 -0.799 17.474 1.00 87.88 186 GLN A C 1
ATOM 1546 O O . GLN A 1 186 ? -11.604 -0.590 18.560 1.00 87.88 186 GLN A O 1
ATOM 1551 N N . LEU A 1 187 ? -11.735 -0.697 16.331 1.00 87.44 187 LEU A N 1
ATOM 1552 C CA . LEU A 1 187 ? -13.147 -0.303 16.280 1.00 87.44 187 LEU A CA 1
ATOM 1553 C C . LEU A 1 187 ? -14.081 -1.341 16.927 1.00 87.44 187 LEU A C 1
ATOM 1555 O O . LEU A 1 187 ? -15.121 -0.979 17.487 1.00 87.44 187 LEU A O 1
ATOM 1559 N N . ARG A 1 188 ? -13.709 -2.626 16.947 1.00 88.81 188 ARG A N 1
ATOM 1560 C CA . ARG A 1 188 ? -14.441 -3.642 17.727 1.00 88.81 188 ARG A CA 1
ATOM 1561 C C . ARG A 1 188 ? -14.310 -3.408 19.227 1.00 88.81 188 ARG A C 1
ATOM 1563 O O . ARG A 1 188 ? -15.307 -3.562 19.931 1.00 88.81 188 ARG A O 1
ATOM 1570 N N . VAL A 1 189 ? -13.138 -3.000 19.724 1.00 90.19 189 VAL A N 1
ATOM 1571 C CA . VAL A 1 189 ? -12.964 -2.610 21.138 1.00 90.19 189 VAL A CA 1
ATOM 1572 C C . VAL A 1 189 ? -13.877 -1.434 21.474 1.00 90.19 189 VAL A C 1
ATOM 1574 O O . VAL A 1 189 ? -14.623 -1.503 22.450 1.00 90.19 189 VAL A O 1
ATOM 1577 N N . VAL A 1 190 ? -13.913 -0.411 20.616 1.00 90.12 190 VAL A N 1
ATOM 1578 C CA . VAL A 1 190 ? -14.845 0.723 20.735 1.00 90.12 190 VAL A CA 1
ATOM 1579 C C . VAL A 1 190 ? -16.300 0.252 20.827 1.00 90.12 190 VAL A C 1
ATOM 1581 O O . VAL A 1 190 ? -17.020 0.665 21.734 1.00 90.12 190 VAL A O 1
ATOM 1584 N N . SER A 1 191 ? -16.724 -0.665 19.953 1.00 90.69 191 SER A N 1
ATOM 1585 C CA . SER A 1 191 ? -18.075 -1.241 19.993 1.00 90.69 191 SER A CA 1
ATOM 1586 C C . SER A 1 191 ? -18.366 -1.975 21.310 1.00 90.69 191 SER A C 1
ATOM 1588 O O . SER A 1 191 ? -19.468 -1.868 21.850 1.00 90.69 191 SER A O 1
ATOM 1590 N N . LYS A 1 192 ? -17.387 -2.695 21.876 1.00 92.75 192 LYS A N 1
ATOM 1591 C CA . LYS A 1 192 ? -17.545 -3.344 23.189 1.00 92.75 192 LYS A CA 1
ATOM 1592 C C . LYS A 1 192 ? -17.654 -2.340 24.332 1.00 92.75 192 LYS A C 1
ATOM 1594 O O . LYS A 1 192 ? -18.442 -2.582 25.245 1.00 92.75 192 LYS A O 1
ATOM 1599 N N . ILE A 1 193 ? -16.919 -1.231 24.271 1.00 92.62 193 ILE A N 1
ATOM 1600 C CA . ILE A 1 193 ? -17.047 -0.130 25.235 1.00 92.62 193 ILE A CA 1
ATOM 1601 C C . ILE A 1 193 ? -18.445 0.498 25.136 1.00 92.62 193 ILE A C 1
ATOM 1603 O O . ILE A 1 193 ? -19.087 0.695 26.163 1.00 92.62 193 ILE A O 1
ATOM 1607 N N . ASP A 1 194 ? -18.962 0.729 23.927 1.00 91.44 194 ASP A N 1
ATOM 1608 C CA . ASP A 1 194 ? -20.312 1.277 23.727 1.00 91.44 194 ASP A CA 1
ATOM 1609 C C . ASP A 1 194 ? -21.402 0.375 24.333 1.00 91.44 194 ASP A C 1
ATOM 1611 O O . ASP A 1 194 ? -22.235 0.843 25.112 1.00 91.44 194 ASP A O 1
ATOM 1615 N N . LEU A 1 195 ? -21.346 -0.935 24.068 1.00 92.38 195 LEU A N 1
ATOM 1616 C CA . LEU A 1 195 ? -22.286 -1.913 24.639 1.00 92.38 195 LEU A CA 1
ATOM 1617 C C . LEU A 1 195 ? -22.193 -2.014 26.167 1.00 92.38 195 LEU A C 1
ATOM 1619 O O . LEU A 1 195 ? -23.187 -2.269 26.846 1.00 92.38 195 LEU A O 1
ATOM 1623 N N . LEU A 1 196 ? -20.991 -1.859 26.718 1.00 93.06 196 LEU A N 1
ATOM 1624 C CA . LEU A 1 196 ? -20.769 -1.818 28.157 1.00 93.06 196 LEU A CA 1
ATOM 1625 C C . LEU A 1 196 ? -21.398 -0.567 28.781 1.00 93.06 196 LEU A C 1
ATOM 1627 O O . LEU A 1 196 ? -22.041 -0.671 29.824 1.00 93.06 196 LEU A O 1
ATOM 1631 N N . MET A 1 197 ? -21.206 0.601 28.166 1.00 91.19 197 MET A N 1
ATOM 1632 C CA . MET A 1 197 ? -21.773 1.862 28.646 1.00 91.19 197 MET A CA 1
ATOM 1633 C C . MET A 1 197 ? -23.306 1.811 28.647 1.00 91.19 197 MET A C 1
ATOM 1635 O O . MET A 1 197 ? -23.925 2.192 29.637 1.00 91.19 197 MET A O 1
ATOM 1639 N N . GLU A 1 198 ? -23.917 1.264 27.594 1.00 91.12 198 GLU A N 1
ATOM 1640 C CA . GLU A 1 198 ? -25.366 1.028 27.532 1.00 91.12 198 GLU A CA 1
ATOM 1641 C C . GLU A 1 198 ? -25.845 0.097 28.662 1.00 91.12 198 GLU A C 1
ATOM 1643 O O . GLU A 1 198 ? -26.838 0.374 29.337 1.00 91.12 198 GLU A O 1
ATOM 1648 N N . GLU A 1 199 ? -25.111 -0.985 28.937 1.00 90.88 199 GLU A N 1
ATOM 1649 C CA . GLU A 1 199 ? -25.439 -1.900 30.037 1.00 90.88 199 GLU A CA 1
ATOM 1650 C C . GLU A 1 199 ? -25.357 -1.204 31.407 1.00 90.88 199 GLU A C 1
ATOM 1652 O O . GLU A 1 199 ? -26.237 -1.383 32.250 1.00 90.88 199 GLU A O 1
ATOM 1657 N N . LEU A 1 200 ? -24.337 -0.368 31.627 1.00 90.19 200 LEU A N 1
ATOM 1658 C CA . LEU A 1 200 ? -24.169 0.390 32.871 1.00 90.19 200 LEU A CA 1
ATOM 1659 C C . LEU A 1 200 ? -25.307 1.386 33.108 1.00 90.19 200 LEU A C 1
ATOM 1661 O O . LEU A 1 200 ? -25.687 1.612 34.259 1.00 90.19 200 LEU A O 1
ATOM 1665 N N . GLN A 1 201 ? -25.884 1.969 32.054 1.00 88.50 201 GLN A N 1
ATOM 1666 C CA . GLN A 1 201 ? -27.053 2.842 32.199 1.00 88.50 201 GLN A CA 1
ATOM 1667 C C . GLN A 1 201 ? -28.253 2.083 32.761 1.00 88.50 201 GLN A C 1
ATOM 1669 O O . GLN A 1 201 ? -28.913 2.598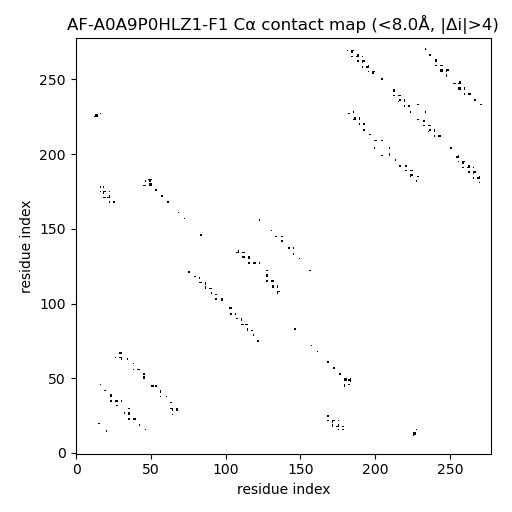 33.665 1.00 88.50 201 GLN A O 1
ATOM 1674 N N . ASN A 1 202 ? -28.462 0.850 32.298 1.00 87.06 202 ASN A N 1
ATOM 1675 C CA . ASN A 1 202 ? -29.608 0.010 32.647 1.00 87.06 202 ASN A CA 1
ATOM 1676 C C . ASN A 1 202 ? -29.473 -0.724 33.993 1.00 87.06 202 ASN A C 1
ATOM 1678 O O . ASN A 1 202 ? -30.459 -1.249 34.509 1.00 87.06 202 ASN A O 1
ATOM 1682 N N . GLU A 1 203 ? -28.273 -0.784 34.567 1.00 85.94 203 GLU A N 1
ATOM 1683 C CA . GLU A 1 203 ? -28.024 -1.439 35.853 1.00 85.94 203 GLU A CA 1
ATOM 1684 C C . GLU A 1 203 ? -28.322 -0.522 37.054 1.00 85.94 203 GLU A C 1
ATOM 1686 O O . GLU A 1 203 ? -28.111 0.699 37.019 1.00 85.94 203 GLU A O 1
ATOM 1691 N N . ASN A 1 204 ? -28.795 -1.125 38.152 1.00 86.69 204 ASN A N 1
ATOM 1692 C CA . ASN A 1 204 ? -29.111 -0.415 39.395 1.00 86.69 204 ASN A CA 1
ATOM 1693 C C . ASN A 1 204 ? -27.837 -0.180 40.227 1.00 86.69 204 ASN A C 1
ATOM 1695 O O . ASN A 1 204 ? -27.547 -0.903 41.179 1.00 86.69 204 ASN A O 1
ATOM 1699 N N . ILE A 1 205 ? -27.057 0.812 39.804 1.00 88.25 205 ILE A N 1
ATOM 1700 C CA . ILE A 1 205 ? -25.748 1.191 40.350 1.00 88.25 205 ILE A CA 1
ATOM 1701 C C . ILE A 1 205 ? -25.777 2.684 40.687 1.00 88.25 205 ILE A C 1
ATOM 1703 O O . ILE A 1 205 ? -26.501 3.444 40.034 1.00 88.25 205 ILE A O 1
ATOM 1707 N N . SER A 1 206 ? -24.993 3.120 41.677 1.00 89.50 206 SER A N 1
ATOM 1708 C CA . SER A 1 206 ? -24.916 4.536 42.042 1.00 89.50 206 SER A CA 1
ATOM 1709 C C . SER A 1 206 ? -24.422 5.407 40.878 1.00 89.50 206 SER A C 1
ATOM 1711 O O . SER A 1 206 ? -23.648 4.977 40.019 1.00 89.50 206 SER A O 1
ATOM 1713 N N . VAL A 1 207 ? -24.874 6.664 40.853 1.00 89.00 207 VAL A N 1
ATOM 1714 C CA . VAL A 1 207 ? -24.485 7.643 39.824 1.00 89.00 207 VAL A CA 1
ATOM 1715 C C . VAL A 1 207 ? -22.974 7.888 39.836 1.00 89.00 207 VAL A C 1
ATOM 1717 O O . VAL A 1 207 ? -22.367 7.996 38.775 1.00 89.00 207 VAL A O 1
ATOM 1720 N N . GLU A 1 208 ? -22.364 7.915 41.021 1.00 88.94 208 GLU A N 1
ATOM 1721 C CA . GLU A 1 208 ? -20.922 8.104 41.206 1.00 88.94 208 GLU A CA 1
ATOM 1722 C C . GLU A 1 208 ? -20.108 6.959 40.585 1.00 88.94 208 GLU A C 1
ATOM 1724 O O . GLU A 1 208 ? -19.142 7.189 39.862 1.00 88.94 208 GLU A O 1
ATOM 1729 N N . GLU A 1 209 ? -20.543 5.713 40.776 1.00 88.12 209 GLU A N 1
ATOM 1730 C CA . GLU A 1 209 ? -19.875 4.546 40.195 1.00 88.12 209 GLU A CA 1
ATOM 1731 C C . GLU A 1 209 ? -19.997 4.511 38.667 1.00 88.12 209 GLU A C 1
ATOM 1733 O O . GLU A 1 209 ? -19.033 4.162 37.979 1.00 88.12 209 GLU A O 1
ATOM 1738 N N . LYS A 1 210 ? -21.152 4.924 38.124 1.00 90.50 210 LYS A N 1
ATOM 1739 C CA . LYS A 1 210 ? -21.320 5.108 36.675 1.00 90.50 210 LYS A CA 1
ATOM 1740 C C . LYS A 1 210 ? -20.380 6.202 36.163 1.00 90.50 210 LYS A C 1
ATOM 1742 O O . LYS A 1 210 ? -19.670 5.972 35.188 1.00 90.50 210 LYS A O 1
ATOM 1747 N N . ALA A 1 211 ? -20.321 7.354 36.833 1.00 89.88 211 ALA A N 1
ATOM 1748 C CA . ALA A 1 211 ? -19.456 8.467 36.443 1.00 89.88 211 ALA A CA 1
ATOM 1749 C C . ALA A 1 211 ? -17.971 8.067 36.418 1.00 89.88 211 ALA A C 1
ATOM 1751 O O . ALA A 1 211 ? -17.282 8.365 35.445 1.00 89.88 211 ALA A O 1
ATOM 1752 N N . ASN A 1 212 ? -17.504 7.314 37.419 1.00 89.00 212 ASN A N 1
ATOM 1753 C CA . ASN A 1 212 ? -16.120 6.833 37.480 1.00 89.00 212 ASN A CA 1
ATOM 1754 C C . ASN A 1 212 ? -15.741 5.981 36.262 1.00 89.00 212 ASN A C 1
ATOM 1756 O O . ASN A 1 212 ? -14.681 6.186 35.679 1.00 89.00 212 ASN A O 1
ATOM 1760 N N . ILE A 1 213 ? -16.619 5.075 35.818 1.00 91.62 213 ILE A N 1
ATOM 1761 C CA . ILE A 1 213 ? -16.347 4.277 34.614 1.00 91.62 213 ILE A CA 1
ATOM 1762 C C . ILE A 1 213 ? -16.403 5.135 33.352 1.00 91.62 213 ILE A C 1
ATOM 1764 O O . ILE A 1 213 ? -15.561 4.979 32.472 1.00 91.62 213 ILE A O 1
ATOM 1768 N N . TYR A 1 214 ? -17.371 6.046 33.248 1.00 92.06 214 TYR A N 1
ATOM 1769 C CA . TYR A 1 214 ? -17.499 6.925 32.082 1.00 92.06 214 TYR A CA 1
ATOM 1770 C C . TYR A 1 214 ? -16.270 7.822 31.904 1.00 92.06 214 TYR A C 1
ATOM 1772 O O . TYR A 1 214 ? -15.816 8.001 30.773 1.00 92.06 214 TYR A O 1
ATOM 1780 N N . ASN A 1 215 ? -15.700 8.317 33.005 1.00 91.06 215 ASN A N 1
ATOM 1781 C CA . ASN A 1 215 ? -14.490 9.137 32.999 1.00 91.06 215 ASN A CA 1
ATOM 1782 C C . ASN A 1 215 ? -13.267 8.396 32.437 1.00 91.06 215 ASN A C 1
ATOM 1784 O O . ASN A 1 215 ? -12.386 9.045 31.887 1.00 91.06 215 ASN A O 1
ATOM 1788 N N . ILE A 1 216 ? -13.233 7.062 32.516 1.00 89.56 216 ILE A N 1
ATOM 1789 C CA . ILE A 1 216 ? -12.173 6.228 31.926 1.00 89.56 216 ILE A CA 1
ATOM 1790 C C . ILE A 1 216 ? -12.548 5.812 30.492 1.00 89.56 216 ILE A C 1
ATOM 1792 O O . ILE A 1 216 ? -11.764 5.944 29.554 1.00 89.56 216 ILE A O 1
ATOM 1796 N N . ALA A 1 217 ? -13.778 5.332 30.294 1.00 91.94 217 ALA A N 1
ATOM 1797 C CA . ALA A 1 217 ? -14.227 4.735 29.040 1.00 91.94 217 ALA A CA 1
ATOM 1798 C C . ALA A 1 217 ? -14.366 5.744 27.888 1.00 91.94 217 ALA A C 1
ATOM 1800 O O . ALA A 1 217 ? -14.048 5.415 26.744 1.00 91.94 217 ALA A O 1
ATOM 1801 N N . VAL A 1 218 ? -14.841 6.966 28.162 1.00 91.12 218 VAL A N 1
ATOM 1802 C CA . VAL A 1 218 ? -15.074 7.985 27.124 1.00 91.12 218 VAL A CA 1
ATOM 1803 C C . VAL A 1 218 ? -13.764 8.477 26.495 1.00 91.12 218 VAL A C 1
ATOM 1805 O O . VAL A 1 218 ? -13.699 8.492 25.262 1.00 91.12 218 VAL A O 1
ATOM 1808 N N . PRO A 1 219 ? -12.716 8.840 27.264 1.00 90.50 219 PRO A N 1
ATOM 1809 C CA . PRO A 1 219 ? -11.416 9.181 26.690 1.00 90.50 219 PRO A CA 1
ATOM 1810 C C . PRO A 1 219 ? -10.840 8.061 25.823 1.00 90.50 219 PRO A C 1
ATOM 1812 O O . PRO A 1 219 ? -10.519 8.316 24.666 1.00 90.50 219 PRO A O 1
ATOM 1815 N N . ILE A 1 220 ? -10.825 6.818 26.324 1.00 89.56 220 ILE A N 1
ATOM 1816 C CA . ILE A 1 220 ? -10.347 5.643 25.572 1.00 89.56 220 ILE A CA 1
ATOM 1817 C C . ILE A 1 220 ? -11.095 5.513 24.247 1.00 89.56 220 ILE A C 1
ATOM 1819 O O . ILE A 1 220 ? -10.485 5.423 23.186 1.00 89.56 220 ILE A O 1
ATOM 1823 N N . LYS A 1 221 ? -12.431 5.539 24.289 1.00 89.50 221 LYS A N 1
ATOM 1824 C CA . LYS A 1 221 ? -13.275 5.453 23.093 1.00 89.50 221 LYS A CA 1
ATOM 1825 C C . LYS A 1 221 ? -12.956 6.558 22.087 1.00 89.50 221 LYS A C 1
ATOM 1827 O O . LYS A 1 221 ? -12.954 6.298 20.887 1.00 89.50 221 LYS A O 1
ATOM 1832 N N . ASN A 1 222 ? -12.752 7.787 22.552 1.00 86.69 222 ASN A N 1
ATOM 1833 C CA . ASN A 1 222 ? -12.466 8.917 21.676 1.00 86.69 222 ASN A CA 1
ATOM 1834 C C . ASN A 1 222 ? -11.074 8.805 21.047 1.00 86.69 222 ASN A C 1
ATOM 1836 O O . ASN A 1 222 ? -10.953 9.071 19.854 1.00 86.69 222 ASN A O 1
ATOM 1840 N N . SER A 1 223 ? -10.070 8.362 21.806 1.00 85.25 223 SER A N 1
ATOM 1841 C CA . SER A 1 223 ? -8.728 8.057 21.297 1.00 85.25 223 SER A CA 1
ATOM 1842 C C . SER A 1 223 ? -8.769 6.947 20.249 1.00 85.25 223 SER A C 1
ATOM 1844 O O . SER A 1 223 ? -8.424 7.180 19.095 1.00 85.25 223 SER A O 1
ATOM 1846 N N . LEU A 1 224 ? -9.363 5.794 20.569 1.00 83.81 224 LEU A N 1
ATOM 1847 C CA . LEU A 1 224 ? -9.500 4.665 19.636 1.00 83.81 224 LEU A CA 1
ATOM 1848 C C . LEU A 1 224 ? -10.359 4.972 18.391 1.00 83.81 224 LEU A C 1
ATOM 1850 O O . LEU A 1 224 ? -10.443 4.147 17.485 1.00 83.81 224 LEU A O 1
ATOM 1854 N N . LYS A 1 225 ? -11.053 6.109 18.318 1.00 81.62 225 LYS A N 1
ATOM 1855 C CA . LYS A 1 225 ? -11.750 6.541 17.093 1.00 81.62 225 LYS A CA 1
ATOM 1856 C C . LYS A 1 225 ? -10.917 7.477 16.222 1.00 81.62 225 LYS A C 1
ATOM 1858 O O . LYS A 1 225 ? -11.260 7.655 15.057 1.00 81.62 225 LYS A O 1
ATOM 1863 N N . LYS A 1 226 ? -9.898 8.114 16.792 1.00 76.50 226 LYS A N 1
ATOM 1864 C CA . LYS A 1 226 ? -9.149 9.204 16.158 1.00 76.50 226 LYS A CA 1
ATOM 1865 C C . LYS A 1 226 ? -7.755 8.786 15.716 1.00 76.50 226 LYS A C 1
ATOM 1867 O O . LYS A 1 226 ? -7.323 9.201 14.648 1.00 76.50 226 LYS A O 1
ATOM 1872 N N . GLU A 1 227 ? -7.087 7.975 16.523 1.00 76.50 227 GLU A N 1
ATOM 1873 C CA . GLU A 1 227 ? -5.657 7.681 16.417 1.00 76.50 227 GLU A CA 1
ATOM 1874 C C . GLU A 1 227 ? -5.404 6.170 16.428 1.00 76.50 227 GLU A C 1
ATOM 1876 O O . GLU A 1 227 ? -6.232 5.400 16.917 1.00 76.50 227 GLU A O 1
ATOM 1881 N N . MET A 1 228 ? -4.267 5.741 15.872 1.00 76.75 228 MET A N 1
ATOM 1882 C CA . MET A 1 228 ? -3.820 4.347 15.948 1.00 76.75 228 MET A CA 1
ATOM 1883 C C . MET A 1 228 ? -3.591 3.933 17.403 1.00 76.75 228 MET A C 1
ATOM 1885 O O . MET A 1 228 ? -3.161 4.736 18.230 1.00 76.75 228 MET A O 1
ATOM 1889 N N . PHE A 1 229 ? -3.867 2.667 17.705 1.00 80.75 229 PHE A N 1
ATOM 1890 C CA . PHE A 1 229 ? -3.655 2.090 19.025 1.00 80.75 229 PHE A CA 1
ATOM 1891 C C . PHE A 1 229 ? -2.209 2.275 19.520 1.00 80.75 229 PHE A C 1
ATOM 1893 O O . PHE A 1 229 ? -1.259 2.035 18.777 1.00 80.75 229 PHE A O 1
ATOM 1900 N N . THR A 1 230 ? -2.050 2.665 20.789 1.00 80.38 230 THR A N 1
ATOM 1901 C CA . THR A 1 230 ? -0.744 2.870 21.438 1.00 80.38 230 THR A CA 1
ATOM 1902 C C . THR A 1 230 ? -0.651 2.126 22.771 1.00 80.38 230 THR A C 1
ATOM 1904 O O . THR A 1 230 ? -1.665 1.798 23.389 1.00 80.38 230 THR A O 1
ATOM 1907 N N . SER A 1 231 ? 0.570 1.932 23.277 1.00 77.44 231 SER A N 1
ATOM 1908 C CA . SER A 1 231 ? 0.807 1.343 24.606 1.00 77.44 231 SER A CA 1
ATOM 1909 C C . SER A 1 231 ? 0.166 2.144 25.748 1.00 77.44 231 SER A C 1
ATOM 1911 O O . SER A 1 231 ? -0.314 1.570 26.717 1.00 77.44 231 SER A O 1
ATOM 1913 N N . ALA A 1 232 ? 0.060 3.469 25.630 1.00 79.44 232 ALA A N 1
ATOM 1914 C CA . ALA A 1 232 ? -0.661 4.270 26.620 1.00 79.44 232 ALA A CA 1
ATOM 1915 C C . ALA A 1 232 ? -2.168 3.936 26.642 1.00 79.44 232 ALA A C 1
ATOM 1917 O O . ALA A 1 232 ? -2.808 3.953 27.695 1.00 79.44 232 ALA A O 1
ATOM 1918 N N . MET A 1 233 ? -2.762 3.602 25.490 1.00 84.19 233 MET A N 1
ATOM 1919 C CA . MET A 1 233 ? -4.154 3.139 25.435 1.00 84.19 233 MET A CA 1
ATOM 1920 C C . MET A 1 233 ? -4.312 1.735 26.022 1.00 84.19 233 MET A C 1
ATOM 1922 O O . MET A 1 233 ? -5.348 1.458 26.624 1.00 84.19 233 MET A O 1
ATOM 1926 N N . GLU A 1 234 ? -3.308 0.867 25.881 1.00 85.75 234 GLU A N 1
ATOM 1927 C CA . GLU A 1 234 ? -3.279 -0.469 26.494 1.00 85.75 234 GLU A CA 1
ATOM 1928 C C . GLU A 1 234 ? -3.470 -0.411 28.012 1.00 85.75 234 GLU A C 1
ATOM 1930 O O . GLU A 1 234 ? -4.328 -1.112 28.563 1.00 85.75 234 GLU A O 1
ATOM 1935 N N . GLU A 1 235 ? -2.705 0.451 28.682 1.00 85.56 235 GLU A N 1
ATOM 1936 C CA . GLU A 1 235 ? -2.759 0.630 30.135 1.00 85.56 235 GLU A CA 1
ATOM 1937 C C . GLU A 1 235 ? -4.139 1.128 30.579 1.00 85.56 235 GLU A C 1
ATOM 1939 O O . GLU A 1 235 ? -4.770 0.520 31.447 1.00 85.56 235 GLU A O 1
ATOM 1944 N N . ASN A 1 236 ? -4.667 2.155 29.905 1.00 88.12 236 ASN A N 1
ATOM 1945 C CA . ASN A 1 236 ? -5.991 2.711 30.194 1.00 88.12 236 ASN A CA 1
ATOM 1946 C C . ASN A 1 236 ? -7.115 1.673 29.997 1.00 88.12 236 ASN A C 1
ATOM 1948 O O . ASN A 1 236 ? -8.044 1.572 30.803 1.00 88.12 236 ASN A O 1
ATOM 1952 N N . ILE A 1 237 ? -7.045 0.866 28.932 1.00 90.44 237 ILE A N 1
ATOM 1953 C CA . ILE A 1 237 ? -8.010 -0.216 28.682 1.00 90.44 237 ILE A CA 1
ATOM 1954 C C . ILE A 1 237 ? -7.896 -1.303 29.756 1.00 90.44 237 ILE A C 1
ATOM 1956 O O . ILE A 1 237 ? -8.915 -1.840 30.203 1.00 90.44 237 ILE A O 1
ATOM 1960 N N . SER A 1 238 ? -6.680 -1.624 30.191 1.00 90.12 238 SER A N 1
ATOM 1961 C CA . SER A 1 238 ? -6.439 -2.601 31.254 1.00 90.12 238 SER A CA 1
ATOM 1962 C C . SER A 1 238 ? -7.012 -2.128 32.592 1.00 90.12 238 SER A C 1
ATOM 1964 O O . SER A 1 238 ? -7.703 -2.898 33.266 1.00 90.12 238 SER A O 1
ATOM 1966 N N . GLU A 1 239 ? -6.821 -0.854 32.938 1.00 91.06 239 GLU A N 1
ATOM 1967 C CA . GLU A 1 239 ? -7.420 -0.227 34.122 1.00 91.06 239 GLU A CA 1
ATOM 1968 C C . GLU A 1 239 ? -8.954 -0.252 34.064 1.00 91.06 239 GLU A C 1
ATOM 1970 O O . GLU A 1 239 ? -9.613 -0.637 35.039 1.00 91.06 239 GLU A O 1
ATOM 1975 N N . LEU A 1 240 ? -9.538 0.072 32.903 1.00 93.44 240 LEU A N 1
ATOM 1976 C CA . LEU A 1 240 ? -10.979 -0.038 32.680 1.00 93.44 240 LEU A CA 1
ATOM 1977 C C . LEU A 1 240 ? -11.463 -1.471 32.939 1.00 93.44 240 LEU A C 1
ATOM 1979 O O . LEU A 1 240 ? -12.422 -1.675 33.684 1.00 93.44 240 LEU A O 1
ATOM 1983 N N . ILE A 1 241 ? -10.798 -2.479 32.369 1.00 94.12 241 ILE A N 1
ATOM 1984 C CA . ILE A 1 241 ? -11.169 -3.890 32.550 1.00 94.12 241 ILE A CA 1
ATOM 1985 C C . ILE A 1 241 ? -11.119 -4.292 34.032 1.00 94.12 241 ILE A C 1
ATOM 1987 O O . ILE A 1 241 ? -12.055 -4.935 34.517 1.00 94.12 241 ILE A O 1
ATOM 1991 N N . ILE A 1 242 ? -10.065 -3.913 34.760 1.00 93.62 242 ILE A N 1
ATOM 1992 C CA . ILE A 1 242 ? -9.917 -4.209 36.196 1.00 93.62 242 ILE A CA 1
ATOM 1993 C C . ILE A 1 242 ? -11.054 -3.559 36.992 1.00 93.62 242 ILE A C 1
ATOM 1995 O O . ILE A 1 242 ? -11.741 -4.238 37.762 1.00 93.62 242 ILE A O 1
ATOM 1999 N N . THR A 1 243 ? -11.314 -2.274 36.745 1.00 92.25 243 THR A N 1
ATOM 2000 C CA . THR A 1 243 ? -12.382 -1.502 37.399 1.00 92.25 243 THR A CA 1
ATOM 2001 C C . THR A 1 243 ? -13.753 -2.141 37.187 1.00 92.25 243 THR A C 1
ATOM 2003 O O . THR A 1 243 ? -14.545 -2.266 38.125 1.00 92.25 243 THR A O 1
ATOM 2006 N N . LEU A 1 244 ? -14.026 -2.630 35.977 1.00 93.50 244 LEU A N 1
ATOM 2007 C CA . LEU A 1 244 ? -15.279 -3.312 35.654 1.00 93.50 244 LEU A CA 1
ATOM 2008 C C . LEU A 1 244 ? -15.453 -4.641 36.384 1.00 93.50 244 LEU A C 1
ATOM 2010 O O . LEU A 1 244 ? -16.567 -4.956 36.810 1.00 93.50 244 LEU A O 1
ATOM 2014 N N . PHE A 1 245 ? -14.387 -5.429 36.535 1.00 94.38 245 PHE A N 1
ATOM 2015 C CA . PHE A 1 245 ? -14.460 -6.675 37.298 1.00 94.38 245 PHE A CA 1
ATOM 2016 C C . PHE A 1 245 ? -14.699 -6.413 38.786 1.00 94.38 245 PHE A C 1
ATOM 2018 O O . PHE A 1 245 ? -15.587 -7.050 39.360 1.00 94.38 245 PHE A O 1
ATOM 2025 N N . MET A 1 246 ? -14.000 -5.436 39.376 1.00 92.62 246 MET A N 1
ATOM 2026 C CA . MET A 1 246 ? -14.220 -5.026 40.769 1.00 92.62 246 MET A CA 1
ATOM 2027 C C . MET A 1 246 ? -15.660 -4.552 40.995 1.00 92.62 246 MET A C 1
ATOM 2029 O O . MET A 1 246 ? -16.318 -4.980 41.947 1.00 92.62 246 MET A O 1
ATOM 2033 N N . LEU A 1 247 ? -16.191 -3.726 40.085 1.00 91.44 247 LEU A N 1
ATOM 2034 C CA . LEU A 1 247 ? -17.583 -3.286 40.155 1.00 91.44 247 LEU A CA 1
ATOM 2035 C C . LEU A 1 247 ? -18.540 -4.478 40.083 1.00 91.44 247 LEU A C 1
ATOM 2037 O O . LEU A 1 247 ? -19.414 -4.613 40.938 1.00 91.44 247 LEU A O 1
ATOM 2041 N N . ALA A 1 248 ? -18.374 -5.349 39.084 1.00 90.94 248 ALA A N 1
ATOM 2042 C CA . ALA A 1 248 ? -19.258 -6.489 38.866 1.00 90.94 248 ALA A CA 1
ATOM 2043 C C . ALA A 1 248 ? -19.309 -7.442 40.071 1.00 90.94 248 ALA A C 1
ATOM 2045 O O . ALA A 1 248 ? -20.345 -8.061 40.323 1.00 90.94 248 ALA A O 1
ATOM 2046 N N . GLU A 1 249 ? -18.208 -7.576 40.811 1.00 90.69 249 GLU A N 1
ATOM 2047 C CA . GLU A 1 249 ? -18.164 -8.315 42.073 1.00 90.69 249 GLU A CA 1
ATOM 2048 C C . GLU A 1 249 ? -18.919 -7.600 43.189 1.00 90.69 249 GLU A C 1
ATOM 2050 O O . GLU A 1 249 ? -19.790 -8.216 43.810 1.00 90.69 249 GLU A O 1
ATOM 2055 N N . ARG A 1 250 ? -18.656 -6.304 43.394 1.00 89.75 250 ARG A N 1
ATOM 2056 C CA . ARG A 1 250 ? -19.305 -5.501 44.439 1.00 89.75 250 ARG A CA 1
ATOM 2057 C C . ARG A 1 250 ? -20.826 -5.466 44.285 1.00 89.75 250 ARG A C 1
ATOM 2059 O O . ARG A 1 250 ? -21.541 -5.705 45.255 1.00 89.75 250 ARG A O 1
ATOM 2066 N N . VAL A 1 251 ? -21.324 -5.218 43.072 1.00 88.12 251 VAL A N 1
ATOM 2067 C CA . VAL A 1 251 ? -22.773 -5.122 42.793 1.00 88.12 251 VAL A CA 1
ATOM 2068 C C . VAL A 1 251 ? -23.403 -6.462 42.404 1.00 88.12 251 VAL A C 1
ATOM 2070 O O . VAL A 1 251 ? -24.595 -6.533 42.119 1.00 88.12 251 VAL A O 1
ATOM 2073 N N . LYS A 1 252 ? -22.611 -7.544 42.375 1.00 89.19 252 LYS A N 1
ATOM 2074 C CA . LYS A 1 252 ? -23.032 -8.900 41.980 1.00 89.19 252 LYS A CA 1
ATOM 2075 C C . LYS A 1 252 ? -23.733 -8.963 40.608 1.00 89.19 252 LYS A C 1
ATOM 2077 O O . LYS A 1 252 ? -24.545 -9.861 40.368 1.00 89.19 252 LYS A O 1
ATOM 2082 N N . SER A 1 253 ? -23.396 -8.063 39.676 1.00 90.81 253 SER A N 1
ATOM 2083 C CA . SER A 1 253 ? -23.989 -8.056 38.331 1.00 90.81 253 SER A CA 1
ATOM 2084 C C . SER A 1 253 ? -23.331 -9.094 37.421 1.00 90.81 253 SER A C 1
ATOM 2086 O O . SER A 1 253 ? -22.153 -9.014 37.055 1.00 90.81 253 SER A O 1
ATOM 2088 N N . ARG A 1 254 ? -24.136 -10.064 36.971 1.00 90.81 254 ARG A N 1
ATOM 2089 C CA . ARG A 1 254 ? -23.727 -11.028 35.937 1.00 90.81 254 ARG A CA 1
ATOM 2090 C C . ARG A 1 254 ? -23.553 -10.368 34.568 1.00 90.81 254 ARG A C 1
ATOM 2092 O O . ARG A 1 254 ? -22.723 -10.835 33.788 1.00 90.81 254 ARG A O 1
ATOM 2099 N N . LYS A 1 255 ? -24.314 -9.310 34.271 1.00 92.50 255 LYS A N 1
ATOM 2100 C CA . LYS A 1 255 ? -24.294 -8.646 32.963 1.00 92.50 255 LYS A CA 1
ATOM 2101 C C . LYS A 1 255 ? -2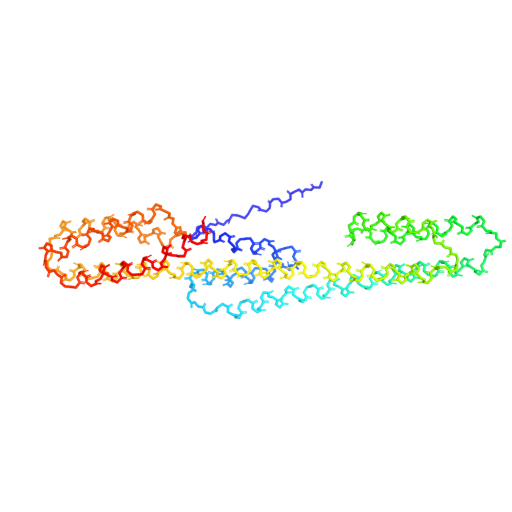3.019 -7.830 32.771 1.00 92.50 255 LYS A C 1
ATOM 2103 O O . LYS A 1 255 ? -22.320 -8.043 31.783 1.00 92.50 255 LYS A O 1
ATOM 2108 N N . ILE A 1 256 ? -22.638 -7.022 33.764 1.00 91.94 256 ILE A N 1
ATOM 2109 C CA . ILE A 1 256 ? -21.372 -6.267 33.745 1.00 91.94 256 ILE A CA 1
ATOM 2110 C C . ILE A 1 256 ? -20.190 -7.230 33.653 1.00 91.94 256 ILE A C 1
ATOM 2112 O O . ILE A 1 256 ? -19.314 -7.054 32.811 1.00 91.94 256 ILE A O 1
ATOM 2116 N N . ARG A 1 257 ? -20.202 -8.319 34.437 1.00 93.06 257 ARG A N 1
ATOM 2117 C CA . ARG A 1 257 ? -19.160 -9.356 34.361 1.00 93.06 257 ARG A CA 1
ATOM 2118 C C . ARG A 1 257 ? -19.044 -9.957 32.959 1.00 93.06 257 ARG A C 1
ATOM 2120 O O . ARG A 1 257 ? -17.933 -10.210 32.497 1.00 93.06 257 ARG A O 1
ATOM 2127 N N . LYS A 1 258 ? -20.171 -10.212 32.287 1.00 94.06 258 LYS A N 1
ATOM 2128 C CA . LYS A 1 258 ? -20.185 -10.719 30.908 1.00 94.06 258 LYS A CA 1
ATOM 2129 C C . LYS A 1 258 ? -19.569 -9.699 29.943 1.00 94.06 258 LYS A C 1
ATOM 2131 O O . LYS A 1 258 ? -18.682 -10.076 29.184 1.00 94.06 258 LYS A O 1
ATOM 2136 N N . ARG A 1 259 ? -19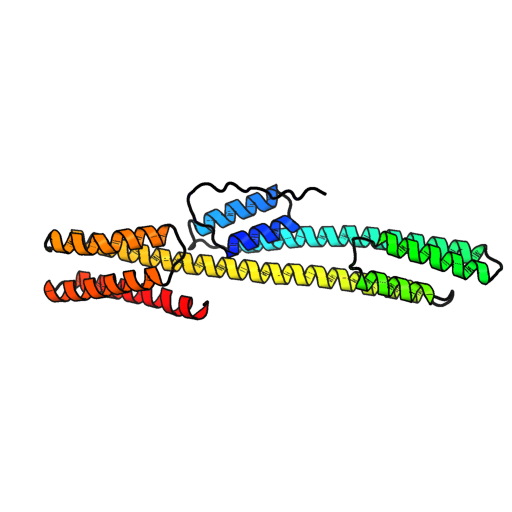.963 -8.423 30.017 1.00 92.94 259 ARG A N 1
ATOM 2137 C CA . ARG A 1 259 ? -19.403 -7.349 29.173 1.00 92.94 259 ARG A CA 1
ATOM 2138 C C . ARG A 1 259 ? -17.909 -7.131 29.407 1.00 92.94 259 ARG A C 1
ATOM 2140 O O . ARG A 1 259 ? -17.163 -7.036 28.440 1.00 92.94 259 ARG A O 1
ATOM 2147 N N . ALA A 1 260 ? -17.456 -7.159 30.659 1.00 92.88 260 ALA A N 1
ATOM 2148 C CA . ALA A 1 260 ? -16.037 -7.074 31.004 1.00 92.88 260 ALA A CA 1
ATOM 2149 C C . ALA A 1 260 ? -15.224 -8.237 30.406 1.00 92.88 260 ALA A C 1
ATOM 2151 O O . ALA A 1 260 ? -14.133 -8.025 29.879 1.00 92.88 260 ALA A O 1
ATOM 2152 N N . LYS A 1 261 ? -15.767 -9.466 30.419 1.00 93.56 261 LYS A N 1
ATOM 2153 C CA . LYS A 1 261 ? -15.142 -10.624 29.754 1.00 93.56 261 LYS A CA 1
ATOM 2154 C C . LYS A 1 261 ? -15.083 -10.465 28.234 1.00 93.56 261 LYS A C 1
ATOM 2156 O O . LYS A 1 261 ? -14.041 -10.742 27.653 1.00 93.56 261 LYS A O 1
ATOM 2161 N N . GLU A 1 262 ? -16.170 -10.022 27.602 1.00 92.94 262 GLU A N 1
ATOM 2162 C CA . GLU A 1 262 ? -16.213 -9.770 26.153 1.00 92.94 262 GLU A CA 1
ATOM 2163 C C . GLU A 1 262 ? -15.205 -8.689 25.734 1.00 92.94 262 GLU A C 1
ATOM 2165 O O . GLU A 1 262 ? -14.491 -8.867 24.744 1.00 92.94 262 GLU A O 1
ATOM 2170 N N . LEU A 1 263 ? -15.115 -7.598 26.503 1.00 93.44 263 LEU A N 1
ATOM 2171 C CA . LEU A 1 263 ? -14.121 -6.546 26.303 1.00 93.44 263 LEU A CA 1
ATOM 2172 C C . LEU A 1 263 ? -12.707 -7.117 26.440 1.00 93.44 263 LEU A C 1
ATOM 2174 O O . LEU A 1 263 ? -11.930 -7.005 25.501 1.00 93.44 263 LEU A O 1
ATOM 2178 N N . LYS A 1 264 ? -12.406 -7.819 27.541 1.00 92.25 264 LYS A N 1
ATOM 2179 C CA . LYS A 1 264 ? -11.091 -8.439 27.770 1.00 92.25 264 LYS A CA 1
ATOM 2180 C C . LYS A 1 264 ? -10.680 -9.393 26.646 1.00 92.25 264 LYS A C 1
ATOM 2182 O O . LYS A 1 264 ? -9.544 -9.343 26.201 1.00 92.25 264 LYS A O 1
ATOM 2187 N N . MET A 1 265 ? -11.589 -10.235 26.151 1.00 90.38 265 MET A N 1
ATOM 2188 C CA . MET A 1 265 ? -11.295 -11.132 25.022 1.00 90.38 265 MET A CA 1
ATOM 2189 C C . MET A 1 265 ? -10.978 -10.362 23.734 1.00 90.38 265 MET A C 1
ATOM 2191 O O . MET A 1 265 ? -10.037 -10.709 23.028 1.00 90.38 265 MET A O 1
ATOM 2195 N N . THR A 1 266 ? -11.747 -9.311 23.438 1.00 88.94 266 THR A N 1
ATOM 2196 C CA . THR A 1 266 ? -11.539 -8.476 22.239 1.00 88.94 266 THR A CA 1
ATOM 2197 C C . THR A 1 266 ? -10.217 -7.710 22.328 1.00 88.94 266 THR A C 1
ATOM 2199 O O . THR A 1 266 ? -9.504 -7.575 21.340 1.00 88.94 266 THR A O 1
ATOM 2202 N N . VAL A 1 267 ? -9.874 -7.252 23.528 1.00 86.75 267 VAL A N 1
ATOM 2203 C CA . VAL A 1 267 ? -8.641 -6.526 23.827 1.00 86.75 267 VAL A CA 1
ATOM 2204 C C . VAL A 1 267 ? -7.419 -7.442 23.754 1.00 86.75 267 VAL A C 1
ATOM 2206 O O . VAL A 1 267 ? -6.450 -7.092 23.095 1.00 86.75 267 VAL A O 1
ATOM 2209 N N . ASN A 1 268 ? -7.482 -8.654 24.308 1.00 86.62 268 ASN A N 1
ATOM 2210 C CA . ASN A 1 268 ? -6.405 -9.638 24.156 1.00 86.62 268 ASN A CA 1
ATOM 2211 C C . ASN A 1 268 ? -6.124 -9.944 22.678 1.00 86.62 268 ASN A C 1
ATOM 2213 O O . ASN A 1 268 ? -4.971 -10.022 22.269 1.00 86.62 268 ASN A O 1
ATOM 2217 N N . TYR A 1 269 ? -7.179 -10.061 21.866 1.00 81.50 269 TYR A N 1
ATOM 2218 C CA . TYR A 1 269 ? -7.036 -10.240 20.423 1.00 81.50 269 TYR A CA 1
ATOM 2219 C C . TYR A 1 269 ? -6.364 -9.035 19.745 1.00 81.50 269 TYR A C 1
ATOM 2221 O O . TYR A 1 269 ? -5.620 -9.215 18.788 1.00 81.50 269 TYR A O 1
ATOM 2229 N N . LEU A 1 270 ? -6.584 -7.810 20.230 1.00 79.75 270 LEU A N 1
ATOM 2230 C CA . LEU A 1 270 ? -5.862 -6.625 19.760 1.00 79.75 270 LEU A CA 1
ATOM 2231 C C . LEU A 1 270 ? -4.372 -6.668 20.174 1.00 79.75 270 LEU A C 1
ATOM 2233 O O . LEU A 1 270 ? -3.505 -6.420 19.340 1.00 79.75 270 LEU A O 1
ATOM 2237 N N . PHE A 1 271 ? -4.067 -7.047 21.421 1.00 76.12 271 PHE A N 1
ATOM 2238 C CA . PHE A 1 271 ? -2.706 -7.013 21.989 1.00 76.12 271 PHE A CA 1
ATOM 2239 C C . PHE A 1 271 ? -1.775 -8.125 21.473 1.00 76.12 271 PHE A C 1
ATOM 2241 O O . PHE A 1 271 ? -0.588 -7.883 21.242 1.00 76.12 271 PHE A O 1
ATOM 2248 N N . GLU A 1 272 ? -2.291 -9.340 21.246 1.00 69.88 272 GLU A N 1
ATOM 2249 C CA . GLU A 1 272 ? -1.503 -10.486 20.750 1.00 69.88 272 GLU A CA 1
ATOM 2250 C C . GLU A 1 272 ? -0.895 -10.270 19.351 1.00 69.88 272 GLU A C 1
ATOM 2252 O O . GLU A 1 272 ? 0.023 -10.993 18.962 1.00 69.88 272 GLU A O 1
ATOM 2257 N N . GLU A 1 273 ? -1.403 -9.307 18.576 1.00 55.75 273 GLU A N 1
ATOM 2258 C CA . GLU A 1 273 ? -0.822 -8.916 17.284 1.00 55.75 273 GLU A CA 1
ATOM 2259 C C . GLU A 1 273 ? -0.010 -7.623 17.361 1.00 55.75 273 GLU A C 1
ATOM 2261 O O . GLU A 1 273 ? 1.014 -7.537 16.690 1.00 55.75 273 GLU A O 1
ATOM 2266 N N . TYR A 1 274 ? -0.392 -6.658 18.208 1.00 53.03 274 TYR A N 1
ATOM 2267 C CA . TYR A 1 274 ? 0.411 -5.447 18.423 1.00 53.03 274 TYR A CA 1
ATOM 2268 C C . TYR A 1 274 ? 1.843 -5.797 18.864 1.00 53.03 274 TYR A C 1
ATOM 2270 O O . TYR A 1 274 ? 2.811 -5.271 18.327 1.00 53.03 274 TYR A O 1
ATOM 2278 N N . SER A 1 275 ? 1.974 -6.787 19.750 1.00 48.53 275 SER A N 1
ATOM 2279 C CA . SER A 1 275 ? 3.256 -7.341 20.218 1.00 48.53 275 SER A CA 1
ATOM 2280 C C . SER A 1 275 ? 4.033 -8.175 19.182 1.00 48.53 275 SER A C 1
ATOM 2282 O O . SER A 1 275 ? 5.162 -8.572 19.450 1.00 48.53 275 SER A O 1
ATOM 2284 N N . LYS A 1 276 ? 3.447 -8.485 18.016 1.00 46.72 276 LYS A N 1
ATOM 2285 C CA . LYS A 1 276 ? 4.121 -9.191 16.905 1.00 46.72 276 LYS A CA 1
ATOM 2286 C C . LYS A 1 276 ? 4.596 -8.253 15.796 1.00 46.72 276 LYS A C 1
ATOM 2288 O O . LYS A 1 276 ? 5.364 -8.686 14.938 1.00 46.72 276 LYS A O 1
ATOM 2293 N N . HIS A 1 277 ? 4.105 -7.016 15.779 1.00 41.12 277 HIS A N 1
ATOM 2294 C CA . HIS A 1 277 ? 4.380 -6.021 14.740 1.00 41.12 277 HIS A CA 1
ATOM 2295 C C . HIS A 1 277 ? 5.239 -4.841 15.233 1.00 41.12 277 HIS A C 1
ATOM 2297 O O . HIS A 1 277 ? 5.620 -3.998 14.420 1.00 41.12 277 HIS A O 1
ATOM 2303 N N . HIS A 1 278 ? 5.588 -4.829 16.523 1.00 38.03 278 HIS A N 1
ATOM 2304 C CA . HIS A 1 278 ? 6.555 -3.944 17.177 1.00 38.03 278 HIS A CA 1
ATOM 2305 C C . HIS A 1 278 ? 7.581 -4.772 17.952 1.00 38.03 278 HIS A C 1
ATOM 2307 O O . HIS A 1 278 ? 8.736 -4.303 18.055 1.00 38.03 278 HIS A O 1
#

Solvent-accessible surface area (backbone atoms only — not comparable to full-atom values): 15656 Å² total; per-residue (Å²): 134,86,83,80,77,79,80,78,83,80,80,85,83,57,73,72,62,65,44,51,55,52,40,52,58,57,43,62,76,69,46,56,70,68,61,42,52,52,50,51,56,52,51,53,52,37,68,78,38,36,81,57,85,54,63,67,58,54,52,48,55,53,48,54,53,53,53,43,51,53,49,52,49,53,57,49,51,52,53,51,50,52,42,49,49,54,38,50,50,52,55,53,54,45,73,75,73,60,91,52,73,78,61,51,55,58,51,47,43,52,43,45,48,52,40,50,59,70,40,56,89,77,55,58,67,72,61,50,53,50,51,56,56,51,44,74,69,58,47,90,91,40,48,67,60,51,52,50,53,52,48,54,59,50,52,51,49,54,50,53,52,53,48,52,54,52,52,52,50,52,52,34,54,50,48,32,52,50,52,28,50,52,50,35,47,44,46,49,45,40,52,41,52,51,55,41,54,57,50,59,69,75,44,100,66,58,68,66,62,52,48,58,51,46,69,53,50,51,58,52,43,53,46,53,72,43,46,81,89,48,73,72,53,50,53,54,53,49,52,49,45,52,53,39,48,56,47,18,60,76,71,65,35,68,65,52,41,49,44,37,49,55,39,49,54,48,46,49,61,48,50,71,48,53,72,72,78,110

Organism: Nezara viridula (NCBI:txid85310)

Radius of gyration: 31.48 Å; Cα contacts (8 Å, |Δi|>4): 161; chains: 1; bounding box: 72×35×92 Å

pLDDT: mean 83.9, std 15.82, range [22.25, 97.88]